Protein AF-A0A7J0F0E4-F1 (afdb_monomer_lite)

Sequence (204 aa):
MGDCGSVTECASGSGEPPAILAEFLLDFPIDFYNISLVGGFNIPVSIVHSGGARDCANGPFLRCKTDGGQAASGVKLNAPLTNLAKATVSRATEVVTRRNVPVPVVNSPVTPSRPVDCNSATCLSDLNHHCPHELQVRRNGHVVACKSACLAFNQPEYCCTGAYNNPKTFSPSNYSRMFKDSCPAAYSYAYEDSFKHFYLELIT

Radius of gyration: 16.79 Å; chains: 1; bounding box: 44×32×46 Å

Structure (mmCIF, N/CA/C/O backbone):
data_AF-A0A7J0F0E4-F1
#
_entry.id   AF-A0A7J0F0E4-F1
#
loop_
_atom_site.group_PDB
_atom_site.id
_atom_site.type_symbol
_atom_site.label_atom_id
_atom_site.label_alt_id
_atom_site.label_comp_id
_atom_site.label_asym_id
_atom_site.label_entity_id
_atom_site.label_seq_id
_atom_site.pdbx_PDB_ins_code
_atom_site.Cartn_x
_atom_site.Cartn_y
_atom_site.Cartn_z
_atom_site.occupancy
_atom_site.B_iso_or_equiv
_atom_site.auth_seq_id
_atom_site.auth_comp_id
_atom_site.auth_asym_id
_atom_site.auth_atom_id
_atom_site.pdbx_PDB_model_num
ATOM 1 N N . MET A 1 1 ? -11.965 5.326 1.273 1.00 73.88 1 MET A N 1
ATOM 2 C CA . MET A 1 1 ? -10.609 4.798 1.071 1.00 73.88 1 MET A CA 1
ATOM 3 C C . MET A 1 1 ? -10.046 5.418 -0.189 1.00 73.88 1 MET A C 1
ATOM 5 O O . MET A 1 1 ? -10.791 5.517 -1.158 1.00 73.88 1 MET A O 1
ATOM 9 N N . GLY A 1 2 ? -8.791 5.864 -0.146 1.00 72.00 2 GLY A N 1
ATOM 10 C CA . GLY A 1 2 ? -8.063 6.414 -1.290 1.00 72.00 2 GLY A CA 1
ATOM 11 C C . GLY A 1 2 ? -8.470 7.823 -1.735 1.00 72.00 2 GLY A C 1
ATOM 12 O O . GLY A 1 2 ? -7.987 8.275 -2.766 1.00 72.00 2 GLY A O 1
ATOM 13 N N . ASP A 1 3 ? -9.339 8.527 -0.997 1.00 75.38 3 ASP A N 1
ATOM 14 C CA . ASP A 1 3 ? -9.759 9.882 -1.381 1.00 75.38 3 ASP A CA 1
ATOM 15 C C . ASP A 1 3 ? -8.628 10.892 -1.166 1.00 75.38 3 ASP A C 1
ATOM 17 O O . ASP A 1 3 ? -7.937 10.826 -0.157 1.00 75.38 3 ASP A O 1
ATOM 21 N N . CYS A 1 4 ? -8.449 11.841 -2.083 1.00 72.19 4 CYS A N 1
ATOM 22 C CA . CYS A 1 4 ? -7.448 12.904 -1.943 1.00 72.19 4 CYS A CA 1
ATOM 23 C C . CYS A 1 4 ? -8.057 14.304 -2.108 1.00 72.19 4 CYS A C 1
ATOM 25 O O . CYS A 1 4 ? -7.445 15.189 -2.698 1.00 72.19 4 CYS A O 1
ATOM 27 N N . GLY A 1 5 ? -9.275 14.505 -1.585 1.00 73.00 5 GLY A N 1
ATOM 28 C CA . GLY A 1 5 ? -9.948 15.805 -1.588 1.00 73.00 5 GLY A CA 1
ATOM 29 C C . GLY A 1 5 ? -11.012 15.953 -2.673 1.00 73.00 5 GLY A C 1
ATOM 30 O O . GLY A 1 5 ? -11.219 17.053 -3.172 1.00 73.00 5 GLY A O 1
ATOM 31 N N . SER A 1 6 ? -11.687 14.859 -3.054 1.00 71.56 6 SER A N 1
ATOM 32 C CA . SER A 1 6 ? -12.739 14.850 -4.095 1.00 71.56 6 SER A CA 1
ATOM 33 C C . SER A 1 6 ? -12.314 15.410 -5.463 1.00 71.56 6 SER A C 1
ATOM 35 O O . SER A 1 6 ? -13.154 15.779 -6.284 1.00 71.56 6 SER A O 1
ATOM 37 N N . VAL A 1 7 ? -11.010 15.440 -5.720 1.00 64.12 7 VAL A N 1
ATOM 38 C CA . VAL A 1 7 ? -10.412 15.772 -7.011 1.00 64.12 7 VAL A CA 1
ATOM 39 C C . VAL A 1 7 ? -10.104 14.496 -7.785 1.00 64.12 7 VAL A C 1
ATOM 41 O O . VAL A 1 7 ? -9.819 13.447 -7.206 1.00 64.12 7 VAL A O 1
ATOM 44 N N . THR A 1 8 ? -10.156 14.582 -9.111 1.00 64.50 8 THR A N 1
ATOM 45 C CA . THR A 1 8 ? -9.736 13.486 -9.991 1.00 64.50 8 THR A CA 1
ATOM 46 C C . THR A 1 8 ? -8.215 13.387 -10.086 1.00 64.50 8 THR A C 1
ATOM 48 O O . THR A 1 8 ? -7.704 12.304 -10.338 1.00 64.50 8 THR A O 1
ATOM 51 N N . GLU A 1 9 ? -7.490 14.489 -9.875 1.00 64.25 9 GLU A N 1
ATOM 52 C CA . GLU A 1 9 ? -6.022 14.559 -9.856 1.00 64.25 9 GLU A CA 1
ATOM 53 C C . GLU A 1 9 ? -5.568 14.943 -8.456 1.00 64.25 9 GLU A C 1
ATOM 55 O O . GLU A 1 9 ? -5.827 16.058 -8.007 1.00 64.25 9 GLU A O 1
ATOM 60 N N . CYS A 1 10 ? -4.896 14.029 -7.753 1.00 61.22 10 CYS A N 1
ATOM 61 C CA . CYS A 1 10 ? -4.279 14.380 -6.480 1.00 61.22 10 CYS A CA 1
ATOM 62 C C . CYS A 1 10 ? -3.104 15.330 -6.749 1.00 61.22 10 CYS A C 1
ATOM 64 O O . CYS A 1 10 ? -2.142 14.942 -7.404 1.00 61.22 10 CYS A O 1
ATOM 66 N N . ALA A 1 11 ? -3.165 16.557 -6.228 1.00 60.00 11 ALA A N 1
ATOM 67 C CA . ALA A 1 11 ? -2.126 17.563 -6.464 1.00 60.00 11 ALA A CA 1
ATOM 68 C C . ALA A 1 11 ? -0.792 17.241 -5.756 1.00 60.00 11 ALA A C 1
ATOM 70 O O . ALA A 1 11 ? 0.272 17.537 -6.291 1.00 60.00 11 ALA A O 1
ATOM 71 N N . SER A 1 12 ? -0.840 16.648 -4.556 1.00 55.62 12 SER A N 1
ATOM 72 C CA . SER A 1 12 ? 0.357 16.267 -3.772 1.00 55.62 12 SER A CA 1
ATOM 73 C C . SER A 1 12 ? 0.058 15.408 -2.526 1.00 55.62 12 SER A C 1
ATOM 75 O O . SER A 1 12 ? 0.909 15.265 -1.650 1.00 55.62 12 SER A O 1
ATOM 77 N N . GLY A 1 13 ? -1.142 14.829 -2.415 1.00 51.31 13 GLY A N 1
ATOM 78 C CA . GLY A 1 13 ? -1.583 14.091 -1.224 1.00 51.31 13 GLY A CA 1
ATOM 79 C C . GLY A 1 13 ? -1.521 12.572 -1.384 1.00 51.31 13 GLY A C 1
ATOM 80 O O . GLY A 1 13 ? -1.802 12.047 -2.462 1.00 51.31 13 GLY A O 1
ATOM 81 N N . SER A 1 14 ? -1.216 11.861 -0.295 1.00 59.28 14 SER A N 1
ATOM 82 C CA . SER A 1 14 ? -1.521 10.433 -0.192 1.00 59.28 14 SER A CA 1
ATOM 83 C C . SER A 1 14 ? -3.036 10.243 -0.089 1.00 59.28 14 SER A C 1
ATOM 85 O O . SER A 1 14 ? -3.733 11.029 0.555 1.00 59.28 14 SER A O 1
ATOM 87 N N . GLY A 1 15 ? -3.564 9.209 -0.748 1.00 66.94 15 GLY A N 1
ATOM 88 C CA . GLY A 1 15 ? -4.975 8.857 -0.611 1.00 66.94 15 GLY A CA 1
ATOM 89 C C . GLY A 1 15 ? -5.322 8.519 0.843 1.00 66.94 15 GLY A C 1
ATOM 90 O O . GLY A 1 15 ? -4.518 7.917 1.556 1.00 66.94 15 GLY A O 1
ATOM 91 N N . GLU A 1 16 ? -6.525 8.891 1.277 1.00 78.06 16 GLU A N 1
ATOM 92 C CA . GLU A 1 16 ? -6.990 8.692 2.649 1.00 78.06 16 GLU A CA 1
ATOM 93 C C . GLU A 1 16 ? -6.967 7.195 3.023 1.00 78.06 16 GLU A C 1
ATOM 95 O O . GLU A 1 16 ? -7.597 6.376 2.330 1.00 78.06 16 GLU A O 1
ATOM 100 N N . PRO A 1 17 ? -6.278 6.808 4.113 1.00 78.44 17 PRO A N 1
ATOM 101 C CA . PRO A 1 17 ? -6.218 5.419 4.537 1.00 78.44 17 PRO A CA 1
ATOM 102 C C . PRO A 1 17 ? -7.600 4.875 4.964 1.00 78.44 17 PRO A C 1
ATOM 104 O O . PRO A 1 17 ? -8.486 5.633 5.359 1.00 78.44 17 PRO A O 1
ATOM 107 N N . PRO A 1 18 ? -7.808 3.547 4.946 1.00 87.12 18 PRO A N 1
ATOM 108 C CA . PRO A 1 18 ? -6.848 2.536 4.520 1.00 87.12 18 PRO A CA 1
ATOM 109 C C . PRO A 1 18 ? -6.693 2.444 2.999 1.00 87.12 18 PRO A C 1
ATOM 111 O O . PRO A 1 18 ? -7.687 2.428 2.269 1.00 87.12 18 PRO A O 1
ATOM 114 N N . ALA A 1 19 ? -5.449 2.356 2.534 1.00 82.25 19 ALA A N 1
ATOM 115 C CA . ALA A 1 19 ? -5.107 2.204 1.128 1.00 82.25 19 ALA A CA 1
ATOM 116 C C . ALA A 1 19 ? -3.775 1.462 0.970 1.00 82.25 19 ALA A C 1
ATOM 118 O O . ALA A 1 19 ? -2.802 1.776 1.658 1.00 82.25 19 ALA A O 1
ATOM 119 N N . ILE A 1 20 ? -3.746 0.511 0.033 1.00 80.88 20 ILE A N 1
ATOM 120 C CA . ILE A 1 20 ? -2.493 -0.089 -0.427 1.00 80.88 20 ILE A CA 1
ATOM 121 C C . ILE A 1 20 ? -1.680 0.966 -1.181 1.00 80.88 20 ILE A C 1
ATOM 123 O O . ILE A 1 20 ? -2.246 1.766 -1.930 1.00 80.88 20 ILE A O 1
ATOM 127 N N . LEU A 1 21 ? -0.359 0.965 -1.009 1.00 77.62 21 LEU A N 1
ATOM 128 C CA . LEU A 1 21 ? 0.535 1.888 -1.706 1.00 77.62 21 LEU A CA 1
ATOM 129 C C . LEU A 1 21 ? 1.451 1.119 -2.655 1.00 77.62 21 LEU A C 1
ATOM 131 O O . LEU A 1 21 ? 2.064 0.130 -2.264 1.00 77.62 21 LEU A O 1
ATOM 135 N N . ALA A 1 22 ? 1.548 1.591 -3.896 1.00 78.00 22 ALA A N 1
ATOM 136 C CA . ALA A 1 22 ? 2.627 1.234 -4.808 1.00 78.00 22 ALA A CA 1
ATOM 137 C C . ALA A 1 22 ? 3.656 2.366 -4.757 1.00 78.00 22 ALA A C 1
ATOM 139 O O . ALA A 1 22 ? 3.341 3.511 -5.086 1.00 78.00 22 ALA A O 1
ATOM 140 N N . GLU A 1 23 ? 4.861 2.061 -4.295 1.00 73.31 23 GLU A N 1
ATOM 141 C CA . GLU A 1 23 ? 5.910 3.045 -4.053 1.00 73.31 23 GLU A CA 1
ATOM 142 C C . GLU A 1 23 ? 7.020 2.889 -5.090 1.00 73.31 23 GLU A C 1
ATOM 144 O O . GLU A 1 23 ? 7.450 1.774 -5.390 1.00 73.31 23 GLU A O 1
ATOM 149 N N . PHE A 1 24 ? 7.494 4.020 -5.614 1.00 72.94 24 PHE A N 1
ATOM 150 C CA . PHE A 1 24 ? 8.529 4.087 -6.640 1.00 72.94 24 PHE A CA 1
ATOM 151 C C . PHE A 1 24 ? 9.590 5.107 -6.237 1.00 72.94 24 PHE A C 1
ATOM 153 O O . PHE A 1 24 ? 9.282 6.275 -5.992 1.00 72.94 24 PHE A O 1
ATOM 160 N N . LEU A 1 25 ? 10.846 4.677 -6.233 1.00 70.56 25 LEU A N 1
ATOM 161 C CA . LEU A 1 25 ? 12.014 5.543 -6.208 1.00 70.56 25 LEU A CA 1
ATOM 162 C C . LEU A 1 25 ? 12.746 5.353 -7.535 1.00 70.56 25 LEU A C 1
ATOM 164 O O . LEU A 1 25 ? 13.495 4.400 -7.718 1.00 70.56 25 LEU A O 1
ATOM 168 N N . LEU A 1 26 ? 12.483 6.254 -8.474 1.00 71.19 26 LEU A N 1
ATOM 169 C CA . LEU A 1 26 ? 13.050 6.195 -9.818 1.00 71.19 26 LEU A CA 1
ATOM 170 C C . LEU A 1 26 ? 14.383 6.939 -9.822 1.00 71.19 26 LEU A C 1
ATOM 172 O O . LEU A 1 26 ? 14.375 8.163 -9.948 1.00 71.19 26 LEU A O 1
ATOM 176 N N . ASP A 1 27 ? 15.498 6.246 -9.583 1.00 63.94 27 ASP A N 1
ATOM 177 C CA . ASP A 1 27 ? 16.815 6.860 -9.399 1.00 63.94 27 ASP A CA 1
ATOM 178 C C . ASP A 1 27 ? 17.820 6.396 -10.448 1.00 63.94 27 ASP A C 1
ATOM 180 O O . ASP A 1 27 ? 18.509 5.399 -10.280 1.00 63.94 27 ASP A O 1
ATOM 184 N N . PHE A 1 28 ? 17.902 7.114 -11.570 1.00 59.16 28 PHE A N 1
ATOM 185 C CA . PHE A 1 28 ? 18.756 6.713 -12.686 1.00 59.16 28 PHE A CA 1
ATOM 186 C C . PHE A 1 28 ? 20.205 6.426 -12.230 1.00 59.16 28 PHE A C 1
ATOM 188 O O . PHE A 1 28 ? 20.833 7.300 -11.631 1.00 59.16 28 PHE A O 1
ATOM 195 N N . PRO A 1 29 ? 20.774 5.244 -12.545 1.00 65.69 29 PRO A N 1
ATOM 196 C CA . PRO A 1 29 ? 20.282 4.250 -13.505 1.00 65.69 29 PRO A CA 1
ATOM 197 C C . PRO A 1 29 ? 19.438 3.097 -12.918 1.00 65.69 29 PRO A C 1
ATOM 199 O O . PRO A 1 29 ? 19.151 2.161 -13.661 1.00 65.69 29 PRO A O 1
ATOM 202 N N . ILE A 1 30 ? 19.078 3.107 -11.629 1.00 70.81 30 ILE A N 1
ATOM 203 C CA . ILE A 1 30 ? 18.376 2.023 -10.917 1.00 70.81 30 ILE A CA 1
ATOM 204 C C . ILE A 1 30 ? 17.053 2.513 -10.306 1.00 70.81 30 ILE A C 1
ATOM 206 O O . ILE A 1 30 ? 17.025 3.274 -9.343 1.00 70.81 30 ILE A O 1
ATOM 210 N N . ASP A 1 31 ? 15.943 1.971 -10.790 1.00 72.88 31 ASP A N 1
ATOM 211 C CA . ASP A 1 31 ? 14.634 2.166 -10.177 1.00 72.88 31 ASP A CA 1
ATOM 212 C C . ASP A 1 31 ? 14.420 1.158 -9.046 1.00 72.88 31 ASP A C 1
ATOM 214 O O . ASP A 1 31 ? 14.725 -0.028 -9.197 1.00 72.88 31 ASP A O 1
ATOM 218 N N . PHE A 1 32 ? 13.834 1.613 -7.941 1.00 74.25 32 PHE A N 1
ATOM 219 C CA . PHE A 1 32 ? 13.336 0.773 -6.857 1.00 74.25 32 PHE A CA 1
ATOM 220 C C . PHE A 1 32 ? 11.822 0.874 -6.777 1.00 74.25 32 PHE A C 1
ATOM 222 O O . PHE A 1 32 ? 11.254 1.963 -6.869 1.00 74.25 32 PHE A O 1
ATOM 229 N N . TYR A 1 33 ? 11.165 -0.255 -6.556 1.00 75.12 33 TYR A N 1
ATOM 230 C CA . TYR A 1 33 ? 9.721 -0.292 -6.399 1.00 75.12 33 TYR A CA 1
ATOM 231 C C . TYR A 1 33 ? 9.298 -1.332 -5.368 1.00 75.12 33 TYR A C 1
ATOM 233 O O . TYR A 1 33 ? 9.951 -2.363 -5.178 1.00 75.12 33 TYR A O 1
ATOM 241 N N . ASN A 1 34 ? 8.202 -1.037 -4.673 1.00 76.19 34 ASN A N 1
ATOM 242 C CA . ASN A 1 34 ? 7.606 -1.938 -3.697 1.00 76.19 34 ASN A CA 1
ATOM 243 C C . ASN A 1 34 ? 6.089 -1.727 -3.573 1.00 76.19 34 ASN A C 1
ATOM 245 O O . ASN A 1 34 ? 5.541 -0.727 -4.036 1.00 76.19 34 ASN A O 1
ATOM 249 N N . ILE A 1 35 ? 5.420 -2.683 -2.930 1.00 82.44 35 ILE A N 1
ATOM 250 C CA . ILE A 1 35 ? 4.043 -2.530 -2.461 1.00 82.44 35 ILE A CA 1
ATOM 251 C C . ILE A 1 35 ? 4.051 -2.487 -0.939 1.00 82.44 35 ILE A C 1
ATOM 253 O O . ILE A 1 35 ? 4.676 -3.339 -0.309 1.00 82.44 35 ILE A O 1
ATOM 257 N N . SER A 1 36 ? 3.294 -1.562 -0.356 1.00 83.56 36 SER A N 1
ATOM 258 C CA . SER A 1 36 ? 3.194 -1.365 1.086 1.00 83.56 36 SER A CA 1
ATOM 259 C C . SER A 1 36 ? 1.749 -1.440 1.574 1.00 83.56 36 SER A C 1
ATOM 261 O O . SER A 1 36 ? 0.855 -0.759 1.071 1.00 83.56 36 SER A O 1
ATOM 263 N N . LEU A 1 37 ? 1.541 -2.269 2.599 1.00 87.31 37 LEU A N 1
ATOM 264 C CA . LEU A 1 37 ? 0.298 -2.441 3.354 1.00 87.31 37 LEU A CA 1
ATOM 265 C C . LEU A 1 37 ? 0.333 -1.703 4.702 1.00 87.31 37 LEU A C 1
ATOM 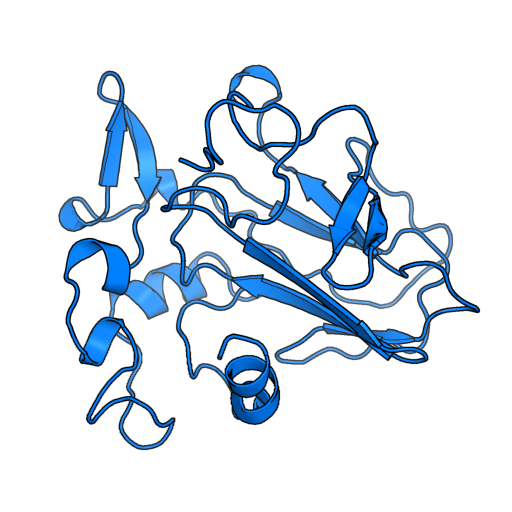267 O O . LEU A 1 37 ? -0.580 -1.847 5.517 1.00 87.31 37 LEU A O 1
ATOM 271 N N . VAL A 1 38 ? 1.368 -0.889 4.958 1.00 83.75 38 VAL A N 1
ATOM 272 C CA . VAL A 1 38 ? 1.482 -0.073 6.183 1.00 83.75 38 VAL A CA 1
ATOM 273 C C . VAL A 1 38 ? 0.281 0.869 6.321 1.00 83.75 38 VAL A C 1
ATOM 275 O O . VAL A 1 38 ? -0.245 1.059 7.419 1.00 83.75 38 VAL A O 1
ATOM 278 N N . GLY A 1 39 ? -0.196 1.403 5.193 1.00 79.38 39 GLY A N 1
ATOM 279 C CA . GLY A 1 39 ? -1.407 2.217 5.088 1.00 79.38 39 GLY A CA 1
ATOM 280 C C . GLY A 1 39 ? -2.714 1.418 5.045 1.00 79.38 39 GLY A C 1
ATOM 281 O O . GLY A 1 39 ? -3.767 2.017 4.859 1.00 79.38 39 GLY A O 1
ATOM 282 N N . GLY A 1 40 ? -2.689 0.096 5.225 1.00 86.19 40 GLY A N 1
ATOM 283 C CA . GLY A 1 40 ? -3.850 -0.781 5.071 1.00 86.19 40 GLY A CA 1
ATOM 284 C C . GLY A 1 40 ? -4.035 -1.301 3.642 1.00 86.19 40 GLY A C 1
ATOM 285 O O . GLY A 1 40 ? -3.159 -1.184 2.792 1.00 86.19 40 GLY A O 1
ATOM 286 N N . PHE A 1 41 ? -5.193 -1.904 3.388 1.00 90.81 41 PHE A N 1
ATOM 287 C CA . PHE A 1 41 ? -5.563 -2.515 2.116 1.00 90.81 41 PHE A CA 1
ATOM 288 C C . PH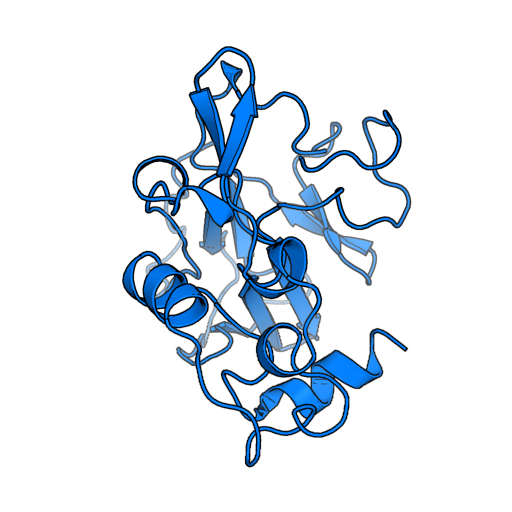E A 1 41 ? -6.955 -2.065 1.688 1.00 90.81 41 PHE A C 1
ATOM 290 O O . PHE A 1 41 ? -7.855 -1.941 2.513 1.00 90.81 41 PHE A O 1
ATOM 297 N N . ASN A 1 42 ? -7.151 -1.872 0.391 1.00 85.25 42 ASN A N 1
ATOM 298 C CA . ASN A 1 42 ? -8.456 -1.603 -0.211 1.00 85.25 42 ASN A CA 1
ATOM 299 C C . ASN A 1 42 ? -8.658 -2.379 -1.519 1.00 85.25 42 ASN A C 1
ATOM 301 O O . ASN A 1 42 ? -9.757 -2.877 -1.749 1.00 85.25 42 ASN A O 1
ATOM 305 N N . ILE A 1 43 ? -7.617 -2.502 -2.351 1.00 87.38 43 ILE A N 1
ATOM 306 C CA . ILE A 1 43 ? -7.655 -3.214 -3.636 1.00 87.38 43 ILE A CA 1
ATOM 307 C C . ILE A 1 43 ? -6.382 -4.049 -3.861 1.00 87.38 43 ILE A C 1
ATOM 309 O O . ILE A 1 43 ? -5.311 -3.630 -3.426 1.00 87.38 43 ILE A O 1
ATOM 313 N N . PRO A 1 44 ? -6.450 -5.189 -4.576 1.00 86.44 44 PRO A N 1
ATOM 314 C CA . PRO A 1 44 ? -5.253 -5.904 -5.009 1.00 86.44 44 PRO A CA 1
ATOM 315 C C . PRO A 1 44 ? -4.482 -5.120 -6.084 1.00 86.44 44 PRO A C 1
ATOM 317 O O . PRO A 1 44 ? -5.081 -4.568 -7.016 1.00 86.44 44 PRO A O 1
ATOM 320 N N . VAL A 1 45 ? -3.150 -5.108 -5.994 1.00 82.00 45 VAL A N 1
ATOM 321 C CA . VAL A 1 45 ? -2.274 -4.368 -6.919 1.00 82.00 45 VAL A CA 1
ATOM 322 C C . VAL A 1 45 ? -1.011 -5.156 -7.260 1.00 82.00 45 VAL A C 1
ATOM 324 O O . VAL A 1 45 ? -0.543 -5.997 -6.491 1.00 82.00 45 VAL A O 1
ATOM 327 N N . SER A 1 46 ? -0.454 -4.881 -8.434 1.00 81.69 46 SER A N 1
ATOM 328 C CA . SER A 1 46 ? 0.803 -5.445 -8.914 1.00 81.69 46 SER A CA 1
ATOM 329 C C . SER A 1 46 ? 1.619 -4.363 -9.606 1.00 81.69 46 SER A C 1
ATOM 331 O O . SER A 1 46 ? 1.082 -3.573 -10.374 1.00 81.69 46 SER A O 1
ATOM 333 N N . ILE A 1 47 ? 2.929 -4.368 -9.405 1.00 78.12 47 ILE A N 1
ATOM 334 C CA . ILE A 1 47 ? 3.882 -3.613 -10.217 1.00 78.12 47 ILE A CA 1
ATOM 335 C C . ILE A 1 47 ? 4.447 -4.584 -11.247 1.00 78.12 47 ILE A C 1
ATOM 337 O O . ILE A 1 47 ? 4.896 -5.676 -10.899 1.00 78.12 47 ILE A O 1
ATOM 341 N N . VAL A 1 48 ? 4.355 -4.222 -12.519 1.00 73.75 48 VAL A N 1
ATOM 342 C CA . VAL A 1 48 ? 4.718 -5.069 -13.657 1.00 73.75 48 VAL A CA 1
ATOM 343 C C . VAL A 1 48 ? 5.725 -4.342 -14.535 1.00 73.75 48 VAL A C 1
ATOM 345 O O . VAL A 1 48 ? 5.652 -3.132 -14.691 1.00 73.75 48 VAL A O 1
ATOM 348 N N . HIS A 1 49 ? 6.658 -5.068 -15.139 1.00 71.69 49 HIS A N 1
ATOM 349 C CA . HIS A 1 49 ? 7.666 -4.469 -16.013 1.00 71.69 49 HIS A CA 1
ATOM 350 C C . HIS A 1 49 ? 7.107 -4.220 -17.408 1.00 71.69 49 HIS A C 1
ATOM 352 O O . HIS A 1 49 ? 6.648 -5.156 -18.062 1.00 71.69 49 HIS A O 1
ATOM 358 N N . SER A 1 50 ? 7.169 -2.976 -17.882 1.00 61.84 50 SER A N 1
ATOM 359 C CA . SER A 1 50 ? 6.624 -2.553 -19.177 1.00 61.84 50 SER A CA 1
ATOM 360 C C . SER A 1 50 ? 7.740 -2.222 -20.173 1.00 61.84 50 SER A C 1
ATOM 362 O O . SER A 1 50 ? 7.823 -1.102 -20.656 1.00 61.84 50 SER A O 1
ATOM 364 N N . GLY A 1 51 ? 8.607 -3.192 -20.487 1.00 59.97 51 GLY A N 1
ATOM 365 C CA . GLY A 1 51 ? 9.742 -2.995 -21.406 1.00 59.97 51 GLY A CA 1
ATOM 366 C C . GLY A 1 51 ? 10.828 -2.044 -20.865 1.00 59.97 51 GLY A C 1
ATOM 367 O O . GLY A 1 51 ? 10.595 -1.261 -19.956 1.00 59.97 51 GLY A O 1
ATOM 368 N N . GLY A 1 52 ? 12.062 -2.150 -21.371 1.00 59.84 52 GLY A N 1
ATOM 369 C CA . GLY A 1 52 ? 13.190 -1.297 -20.942 1.00 59.84 52 GLY A CA 1
ATOM 370 C C . GLY A 1 52 ? 13.793 -1.611 -19.561 1.00 59.84 52 GLY A C 1
ATOM 371 O O . GLY A 1 52 ? 14.756 -0.959 -19.157 1.00 59.84 52 GLY A O 1
ATOM 372 N N . ALA A 1 53 ? 13.253 -2.605 -18.847 1.00 67.25 53 ALA A N 1
ATOM 373 C CA . ALA A 1 53 ? 13.824 -3.152 -17.620 1.00 67.25 53 ALA A CA 1
ATOM 374 C C . ALA A 1 53 ? 14.909 -4.192 -17.940 1.00 67.25 53 ALA A C 1
ATOM 376 O O . ALA A 1 53 ? 14.645 -5.167 -18.650 1.00 67.25 53 ALA A O 1
ATOM 377 N N . ARG A 1 54 ? 16.104 -4.031 -17.366 1.00 66.69 54 ARG A N 1
ATOM 378 C CA . ARG A 1 54 ? 17.181 -5.037 -17.402 1.00 66.69 54 ARG A CA 1
ATOM 379 C C . ARG A 1 54 ? 17.904 -5.122 -16.062 1.00 66.69 54 ARG A C 1
ATOM 381 O O . ARG A 1 54 ? 17.773 -4.231 -15.225 1.00 66.69 54 ARG A O 1
ATOM 388 N N . ASP A 1 55 ? 18.691 -6.180 -15.876 1.00 74.12 55 ASP A N 1
ATOM 389 C CA . ASP A 1 55 ? 19.523 -6.402 -14.685 1.00 74.12 55 ASP A CA 1
ATOM 390 C C . ASP A 1 55 ? 18.764 -6.220 -13.362 1.00 74.12 55 ASP A C 1
ATOM 392 O O . ASP A 1 55 ? 19.274 -5.603 -12.418 1.00 74.12 55 ASP A O 1
ATOM 396 N N . CYS A 1 56 ? 17.523 -6.705 -13.293 1.00 73.81 56 CYS A N 1
ATOM 397 C CA . CYS A 1 56 ? 16.771 -6.569 -12.062 1.00 73.81 56 CYS A CA 1
ATOM 398 C C . CYS A 1 56 ? 17.248 -7.572 -11.021 1.00 73.81 56 CYS A C 1
ATOM 400 O O . CYS A 1 56 ? 17.687 -8.676 -11.343 1.00 73.81 56 CYS A O 1
ATOM 402 N N . ALA A 1 57 ? 17.155 -7.187 -9.754 1.00 72.69 57 ALA A N 1
ATOM 403 C CA . ALA A 1 57 ? 17.406 -8.114 -8.668 1.00 72.69 57 ALA A CA 1
ATOM 404 C C . ALA A 1 57 ? 16.238 -8.156 -7.703 1.00 72.69 57 ALA A C 1
ATOM 406 O O . ALA A 1 57 ? 15.608 -7.143 -7.389 1.00 72.69 57 ALA A O 1
ATOM 407 N N . ASN A 1 58 ? 16.032 -9.364 -7.201 1.00 67.31 58 ASN A N 1
ATOM 408 C CA . ASN A 1 58 ? 15.073 -9.651 -6.162 1.00 67.31 58 ASN A CA 1
ATOM 409 C C . ASN A 1 58 ? 15.656 -9.242 -4.813 1.00 67.31 58 ASN A C 1
ATOM 411 O O . ASN A 1 58 ? 16.844 -9.423 -4.543 1.00 67.31 58 ASN A O 1
ATOM 415 N N . GLY A 1 59 ? 14.803 -8.685 -3.972 1.00 60.81 59 GLY A N 1
ATOM 416 C CA . GLY A 1 59 ? 15.162 -8.193 -2.660 1.00 60.81 59 GLY A CA 1
ATOM 417 C C . GLY A 1 59 ? 13.942 -7.578 -1.987 1.00 60.81 59 GLY A C 1
ATOM 418 O O . GLY A 1 59 ? 12.839 -7.673 -2.528 1.00 60.81 59 GLY A O 1
ATOM 419 N N . PRO A 1 60 ? 14.141 -6.933 -0.831 1.00 55.19 60 PRO A N 1
ATOM 420 C CA . PRO A 1 60 ? 13.085 -6.215 -0.118 1.00 55.19 60 PRO A CA 1
ATOM 421 C C . PRO A 1 60 ? 12.403 -5.180 -1.018 1.00 55.19 60 PRO A C 1
ATOM 423 O O . PRO A 1 60 ? 11.183 -5.085 -1.111 1.00 55.19 60 PRO A O 1
ATOM 426 N N . PHE A 1 61 ? 13.249 -4.465 -1.756 1.00 65.69 61 PHE A N 1
ATOM 427 C CA . PHE A 1 61 ? 12.879 -3.632 -2.877 1.00 65.69 61 PHE A CA 1
ATOM 428 C C . PHE A 1 61 ? 13.281 -4.375 -4.130 1.00 65.69 61 PHE A C 1
ATOM 430 O O . PHE A 1 61 ? 14.418 -4.847 -4.253 1.00 65.69 61 PHE A O 1
ATOM 437 N N . LEU A 1 62 ? 12.360 -4.443 -5.072 1.00 72.06 62 LEU A N 1
ATOM 438 C CA . LEU A 1 62 ? 12.728 -4.871 -6.395 1.00 72.06 62 LEU A CA 1
ATOM 439 C C . LEU A 1 62 ? 13.454 -3.713 -7.066 1.00 72.06 62 LEU A C 1
ATOM 441 O O . LEU A 1 62 ? 12.999 -2.568 -7.023 1.00 72.06 62 LEU A O 1
ATOM 445 N N . ARG A 1 63 ? 14.626 -4.019 -7.616 1.00 75.88 63 ARG A N 1
ATOM 446 C CA . ARG A 1 63 ? 15.493 -3.039 -8.268 1.00 75.88 63 ARG A CA 1
ATOM 447 C C . ARG A 1 63 ? 15.636 -3.391 -9.732 1.00 75.88 63 ARG A C 1
ATOM 449 O O . ARG A 1 63 ? 15.867 -4.560 -10.023 1.00 75.88 63 ARG A O 1
ATOM 456 N N . CYS A 1 64 ? 15.553 -2.412 -10.623 1.00 73.62 64 CYS A N 1
ATOM 457 C CA . CYS A 1 64 ? 15.720 -2.605 -12.062 1.00 73.62 64 CYS A CA 1
ATOM 458 C C . CYS A 1 64 ? 16.548 -1.491 -12.679 1.00 73.62 64 CYS A C 1
ATOM 460 O O . CYS A 1 64 ? 16.333 -0.324 -12.368 1.00 73.62 64 CYS A O 1
ATOM 462 N N . LYS A 1 65 ? 17.463 -1.833 -13.592 1.00 74.62 65 LYS A N 1
ATOM 463 C CA . LYS A 1 65 ? 18.126 -0.811 -14.402 1.00 74.62 65 LYS A CA 1
ATOM 464 C C . LYS A 1 65 ? 17.207 -0.346 -15.526 1.00 74.62 65 LYS A C 1
ATOM 466 O O . LYS A 1 65 ? 16.518 -1.170 -16.131 1.00 74.62 65 LYS A O 1
ATOM 471 N N . THR A 1 66 ? 17.253 0.950 -15.828 1.00 69.38 66 THR A N 1
ATOM 472 C CA . THR A 1 66 ? 16.516 1.555 -16.948 1.00 69.38 66 THR A CA 1
ATOM 473 C C . THR A 1 66 ? 17.386 1.670 -18.204 1.00 69.38 66 THR A C 1
ATOM 475 O O . THR A 1 66 ? 18.605 1.850 -18.130 1.00 69.38 66 THR A O 1
ATOM 478 N N . ASP A 1 67 ? 16.761 1.593 -19.380 1.00 63.81 67 ASP A N 1
ATOM 479 C CA . ASP A 1 67 ? 17.419 1.703 -20.694 1.00 63.81 67 ASP A CA 1
ATOM 480 C C . ASP A 1 67 ? 17.537 3.151 -21.230 1.00 63.81 67 ASP A C 1
ATOM 482 O O . ASP A 1 67 ? 17.686 3.357 -22.432 1.00 63.81 67 ASP A O 1
ATOM 486 N N . GLY A 1 68 ? 17.526 4.175 -20.364 1.00 56.91 68 GLY A N 1
ATOM 487 C CA . GLY A 1 68 ? 17.741 5.572 -20.786 1.00 56.91 68 GLY A CA 1
ATOM 488 C C . GLY A 1 68 ? 16.570 6.525 -20.539 1.00 56.91 68 GLY A C 1
ATOM 489 O O . GLY A 1 68 ? 16.203 7.289 -21.426 1.00 56.91 68 GLY A O 1
ATOM 490 N N . GLY A 1 69 ? 16.013 6.519 -19.322 1.00 54.28 69 GLY A N 1
ATOM 491 C CA . GLY A 1 69 ? 15.181 7.625 -18.819 1.00 54.28 69 GLY A CA 1
ATOM 492 C C . GLY A 1 69 ? 13.665 7.400 -18.784 1.00 54.28 69 GLY A C 1
ATOM 493 O O . GLY A 1 69 ? 12.948 8.302 -18.365 1.00 54.28 69 GLY A O 1
ATOM 494 N N . GLN A 1 70 ? 13.167 6.223 -19.174 1.00 56.47 70 GLN A N 1
ATOM 495 C CA . GLN A 1 70 ? 11.773 5.812 -18.944 1.00 56.47 70 GLN A CA 1
ATOM 496 C C . GLN A 1 70 ? 11.696 4.868 -17.738 1.00 56.47 70 GLN A C 1
ATOM 498 O O . GLN A 1 70 ? 12.618 4.078 -17.526 1.00 56.47 70 GLN A O 1
ATOM 503 N N . ALA A 1 71 ? 10.606 4.946 -16.965 1.00 56.84 71 ALA A N 1
ATOM 504 C CA . ALA A 1 71 ? 10.354 4.006 -15.876 1.00 56.84 71 ALA A CA 1
ATOM 505 C C . ALA A 1 71 ? 10.283 2.579 -16.442 1.00 56.84 71 ALA A C 1
ATOM 507 O O . ALA A 1 71 ? 9.499 2.299 -17.348 1.00 56.84 71 ALA A O 1
ATOM 508 N N . ALA A 1 72 ? 11.089 1.672 -15.891 1.00 59.25 72 ALA A N 1
ATOM 509 C CA . ALA A 1 72 ? 11.148 0.265 -16.305 1.00 59.25 72 ALA A CA 1
ATOM 510 C C . ALA A 1 72 ? 9.864 -0.534 -15.961 1.00 59.25 72 ALA A C 1
ATOM 512 O O . ALA A 1 72 ? 9.703 -1.694 -16.362 1.00 59.25 72 ALA A O 1
ATOM 513 N N . SER A 1 73 ? 8.949 0.084 -15.209 1.00 65.31 73 SER A N 1
ATOM 514 C CA . SER A 1 73 ? 7.810 -0.560 -14.561 1.00 65.31 73 SER A CA 1
ATOM 515 C C . SER A 1 73 ? 6.538 0.279 -14.685 1.00 65.31 73 SER A C 1
ATOM 517 O O . SER A 1 73 ? 6.586 1.502 -14.613 1.00 65.31 73 SER A O 1
ATOM 519 N N . GLY A 1 74 ? 5.398 -0.397 -14.811 1.00 66.06 74 GLY A N 1
ATOM 520 C CA . GLY A 1 74 ? 4.044 0.140 -14.711 1.00 66.06 74 GLY A CA 1
ATOM 521 C C . GLY A 1 74 ? 3.254 -0.490 -13.556 1.00 66.06 74 GLY A C 1
ATOM 522 O O . GLY A 1 74 ? 3.650 -1.505 -12.979 1.00 66.06 74 GLY A O 1
ATOM 523 N N . VAL A 1 75 ? 2.109 0.099 -13.214 1.00 68.62 75 VAL A N 1
ATOM 524 C CA . VAL A 1 75 ? 1.192 -0.390 -12.170 1.00 68.62 75 VAL A CA 1
ATOM 525 C C . VAL A 1 75 ? -0.002 -1.085 -12.813 1.00 68.62 75 VAL A C 1
ATOM 527 O O . VAL A 1 75 ? -0.733 -0.483 -13.593 1.00 68.62 75 VAL A O 1
ATOM 530 N N . LYS A 1 76 ? -0.250 -2.340 -12.446 1.00 71.62 76 LYS A N 1
ATOM 531 C CA . LYS A 1 76 ? -1.465 -3.077 -12.791 1.00 71.62 76 LYS A CA 1
ATOM 532 C C . LYS A 1 76 ? -2.414 -3.115 -11.593 1.00 71.62 76 LYS A C 1
ATOM 534 O O . LYS A 1 76 ? -2.066 -3.621 -10.524 1.00 71.62 76 LYS A O 1
ATOM 539 N N . LEU A 1 77 ? -3.628 -2.608 -11.790 1.00 68.81 77 LEU A N 1
ATOM 540 C CA . LEU A 1 77 ? -4.715 -2.706 -10.816 1.00 68.81 77 LEU A CA 1
ATOM 541 C C . LEU A 1 77 ? -5.528 -3.976 -11.099 1.00 68.81 77 LEU A C 1
ATOM 543 O O . LEU A 1 77 ? -5.983 -4.181 -12.223 1.00 68.81 77 LEU A O 1
ATOM 547 N N . ASN A 1 78 ? -5.732 -4.821 -10.086 1.00 63.50 78 ASN A N 1
ATOM 548 C CA . ASN A 1 78 ? -6.400 -6.121 -10.246 1.00 63.50 78 ASN A CA 1
ATOM 549 C C . ASN A 1 78 ? -7.855 -6.122 -9.725 1.00 63.50 78 ASN A C 1
ATOM 551 O O . ASN A 1 78 ? -8.429 -7.183 -9.488 1.00 63.50 78 ASN A O 1
ATOM 555 N N . ALA A 1 79 ? -8.466 -4.945 -9.552 1.00 58.06 79 ALA A N 1
ATOM 556 C CA . ALA A 1 79 ? -9.846 -4.795 -9.084 1.00 58.06 79 ALA A CA 1
ATOM 557 C C . ALA A 1 79 ? -10.865 -4.727 -10.247 1.00 58.06 79 ALA A C 1
ATOM 559 O O . ALA A 1 79 ? -10.538 -4.203 -11.315 1.00 58.06 79 ALA A O 1
ATOM 560 N N . PRO A 1 80 ? -12.123 -5.182 -10.056 1.00 45.28 80 PRO A N 1
ATOM 561 C CA . PRO A 1 80 ? -13.195 -4.966 -11.027 1.00 45.28 80 PRO A CA 1
ATOM 562 C C . PRO A 1 80 ? -13.423 -3.463 -11.252 1.00 45.28 80 PRO A C 1
ATOM 564 O O . PRO A 1 80 ? -13.609 -2.715 -10.290 1.00 45.28 80 PRO A O 1
ATOM 567 N N . LEU A 1 81 ? -13.462 -3.030 -12.519 1.00 42.44 81 LEU A N 1
ATOM 568 C CA . LEU A 1 81 ? -13.623 -1.627 -12.951 1.00 42.44 81 LEU A CA 1
ATOM 569 C C . LEU A 1 81 ? -14.844 -0.906 -12.343 1.00 42.44 81 LEU A C 1
ATOM 571 O O . LEU A 1 81 ? -14.873 0.318 -12.284 1.00 42.44 81 LEU A O 1
ATOM 575 N N . THR A 1 82 ? -15.836 -1.643 -11.846 1.00 38.53 82 THR A N 1
ATOM 576 C CA . THR A 1 82 ? -17.054 -1.105 -11.222 1.00 38.53 82 THR A CA 1
ATOM 577 C C . THR A 1 82 ? -16.885 -0.707 -9.751 1.00 38.53 82 THR A C 1
ATOM 579 O O . THR A 1 82 ? -17.686 0.071 -9.244 1.00 38.53 82 THR A O 1
ATOM 582 N N . ASN A 1 83 ? -15.842 -1.197 -9.070 1.00 34.91 83 ASN A N 1
ATOM 583 C CA . ASN A 1 83 ? -15.512 -0.853 -7.677 1.00 34.91 83 ASN A CA 1
ATOM 584 C C . ASN A 1 83 ? -14.428 0.235 -7.573 1.00 34.91 83 ASN A C 1
ATOM 586 O O . ASN A 1 83 ? -14.062 0.650 -6.476 1.00 34.91 83 ASN A O 1
ATOM 590 N N . LEU A 1 84 ? -13.942 0.729 -8.715 1.00 40.47 84 LEU A N 1
ATOM 591 C CA . LEU A 1 84 ? -12.922 1.773 -8.861 1.00 40.47 84 LEU A CA 1
ATOM 592 C C . LEU A 1 84 ? -13.456 3.194 -8.599 1.00 40.47 84 LEU A C 1
ATOM 594 O O . LEU A 1 84 ? -12.942 4.182 -9.120 1.00 40.47 84 LEU A O 1
ATOM 598 N N . ALA A 1 85 ? -14.467 3.327 -7.742 1.00 29.98 85 ALA A N 1
ATOM 599 C CA . ALA A 1 85 ? -14.797 4.617 -7.165 1.00 29.98 85 ALA A CA 1
ATOM 600 C C . ALA A 1 85 ? -13.666 5.005 -6.190 1.00 29.98 85 ALA A C 1
ATOM 602 O O . ALA A 1 85 ? -13.652 4.542 -5.051 1.00 29.98 85 ALA A O 1
ATOM 603 N N . LYS A 1 86 ? -12.748 5.875 -6.640 1.00 34.34 86 LYS A N 1
ATOM 604 C CA . LYS A 1 86 ? -11.667 6.519 -5.856 1.00 34.34 86 LYS A CA 1
ATOM 605 C C . LYS A 1 86 ? -10.348 5.747 -5.668 1.00 34.34 86 LYS A C 1
ATOM 607 O O . LYS A 1 86 ? -9.715 5.869 -4.624 1.00 34.34 86 LYS A O 1
ATOM 612 N N . ALA A 1 87 ? -9.866 5.019 -6.674 1.00 33.12 87 ALA A N 1
ATOM 613 C CA . ALA A 1 87 ? -8.422 5.098 -6.916 1.00 33.12 87 ALA A CA 1
ATOM 614 C C . ALA A 1 87 ? -8.246 6.307 -7.829 1.00 33.12 87 ALA A C 1
ATOM 616 O O . ALA A 1 87 ? -8.746 6.301 -8.953 1.00 33.12 87 ALA A O 1
ATOM 617 N N . THR A 1 88 ? -7.664 7.382 -7.315 1.00 35.03 88 THR A N 1
ATOM 618 C CA . THR A 1 88 ? -7.460 8.609 -8.075 1.00 35.03 88 THR A CA 1
ATOM 619 C C . THR A 1 88 ? -6.478 8.344 -9.216 1.00 35.03 88 THR A C 1
ATOM 621 O O . THR A 1 88 ? -5.269 8.424 -9.048 1.00 35.03 88 THR A O 1
ATOM 624 N N . VAL A 1 89 ? -7.016 7.961 -10.371 1.00 36.56 89 VAL A N 1
ATOM 625 C CA . VAL A 1 89 ? -6.315 7.831 -11.648 1.00 36.56 89 VAL A CA 1
ATOM 626 C C . VAL A 1 89 ? -7.066 8.744 -12.615 1.00 36.56 89 VAL A C 1
ATOM 628 O O . VAL A 1 89 ? -7.970 8.312 -13.330 1.00 36.56 89 VAL A O 1
ATOM 631 N N . SER A 1 90 ? -6.794 10.049 -12.569 1.00 29.72 90 SER A N 1
ATOM 632 C CA . SER A 1 90 ? -7.296 10.957 -13.605 1.00 29.72 90 SER A CA 1
ATOM 633 C C . SER A 1 90 ? -6.488 10.785 -14.869 1.00 29.72 90 SER A C 1
ATOM 635 O O . SER A 1 90 ? -5.273 10.908 -14.817 1.00 29.72 90 SER A O 1
ATOM 637 N N . ARG A 1 91 ? -7.221 10.553 -15.965 1.00 28.64 91 ARG A N 1
ATOM 638 C CA . ARG A 1 91 ? -7.016 10.900 -17.389 1.00 28.64 91 ARG A CA 1
ATOM 639 C C . ARG A 1 91 ? -5.640 10.797 -18.064 1.00 28.64 91 ARG A C 1
ATOM 641 O O . ARG A 1 91 ? -5.635 10.732 -19.289 1.00 28.64 91 ARG A O 1
ATOM 648 N N . ALA A 1 92 ? -4.526 10.691 -17.365 1.00 30.44 92 ALA A N 1
ATOM 649 C CA . ALA A 1 92 ? -3.285 10.153 -17.880 1.00 30.44 92 ALA A CA 1
ATOM 650 C C . ALA A 1 92 ? -3.188 8.708 -17.392 1.00 30.44 92 ALA A C 1
ATOM 652 O O . ALA A 1 92 ? -3.432 8.402 -16.229 1.00 30.44 92 ALA A O 1
ATOM 653 N N . THR A 1 93 ? -2.861 7.796 -18.288 1.00 40.94 93 THR A N 1
ATOM 654 C CA . THR A 1 93 ? -2.542 6.390 -18.034 1.00 40.94 93 THR A CA 1
ATOM 655 C C . THR A 1 93 ? -1.307 6.223 -17.138 1.00 40.94 93 THR A C 1
ATOM 657 O O . THR A 1 93 ? -0.524 5.331 -17.412 1.00 40.94 93 THR A O 1
ATOM 660 N N . GLU A 1 94 ? -1.051 7.077 -16.138 1.00 44.22 94 GLU A N 1
ATOM 661 C CA . GLU A 1 94 ? 0.240 7.212 -15.455 1.00 44.22 94 GLU A CA 1
ATOM 662 C C . GLU A 1 94 ? 0.100 7.672 -13.978 1.00 44.22 94 GLU A C 1
ATOM 664 O O . GLU A 1 94 ? -0.675 8.572 -13.664 1.00 44.22 94 GLU A O 1
ATOM 669 N N . VAL A 1 95 ? 0.862 7.069 -13.056 1.00 53.03 95 VAL A N 1
ATOM 670 C CA . VAL A 1 95 ? 1.066 7.509 -11.665 1.00 53.03 95 VAL A CA 1
ATOM 671 C C . VAL A 1 95 ? 2.204 8.526 -11.652 1.00 53.03 95 VAL A C 1
ATOM 673 O O . VAL A 1 95 ? 3.326 8.214 -12.053 1.00 53.03 95 VAL A O 1
ATOM 676 N N . VAL A 1 96 ? 1.929 9.744 -11.189 1.00 40.19 96 VAL A N 1
ATOM 677 C CA . VAL A 1 96 ? 2.939 10.803 -11.084 1.00 40.19 96 VAL A CA 1
ATOM 678 C C . VAL A 1 96 ? 3.760 10.586 -9.813 1.00 40.19 96 VAL A C 1
ATOM 680 O O . VAL A 1 96 ? 3.247 10.661 -8.697 1.00 40.19 96 VAL A O 1
ATOM 683 N N . THR A 1 97 ? 5.045 10.279 -9.978 1.00 46.81 97 THR A N 1
ATOM 684 C CA . THR A 1 97 ? 5.983 10.086 -8.859 1.00 46.81 97 THR A CA 1
ATOM 685 C C . THR A 1 97 ? 6.502 11.424 -8.318 1.00 46.81 97 THR A C 1
ATOM 687 O O . THR A 1 97 ? 6.341 12.463 -8.954 1.00 46.81 97 THR A O 1
ATOM 690 N N . ARG A 1 98 ? 7.204 11.427 -7.170 1.00 37.94 98 ARG A N 1
ATOM 691 C CA . ARG A 1 98 ? 7.809 12.651 -6.590 1.00 37.94 98 ARG A CA 1
ATOM 692 C C . ARG A 1 98 ? 8.738 13.423 -7.542 1.00 37.94 98 ARG A C 1
ATOM 694 O O . ARG A 1 98 ? 8.948 14.610 -7.327 1.00 37.94 98 ARG A O 1
ATOM 701 N N . ARG A 1 99 ? 9.292 12.780 -8.578 1.00 44.94 99 ARG A N 1
ATOM 702 C CA . ARG A 1 99 ? 10.111 13.432 -9.620 1.00 44.94 99 ARG A CA 1
ATOM 703 C C . ARG A 1 99 ? 9.316 13.868 -10.854 1.00 44.94 99 ARG A C 1
ATOM 705 O O . ARG A 1 99 ? 9.916 14.227 -11.860 1.00 44.94 99 ARG A O 1
ATOM 712 N N . ASN A 1 100 ? 7.987 13.825 -10.795 1.00 47.34 100 ASN A N 1
ATOM 713 C CA . ASN A 1 100 ? 7.108 14.086 -11.932 1.00 47.34 100 ASN A CA 1
ATOM 714 C C . ASN A 1 100 ? 7.379 13.149 -13.129 1.00 47.34 100 ASN A C 1
ATOM 716 O O . ASN A 1 100 ? 7.095 13.494 -14.273 1.00 47.34 100 ASN A O 1
ATOM 720 N N . VAL A 1 101 ? 7.961 11.969 -12.867 1.00 51.78 101 VAL A N 1
ATOM 721 C CA . VAL A 1 101 ? 8.150 10.923 -13.876 1.00 51.78 101 VAL A CA 1
ATOM 722 C C . VAL A 1 101 ? 6.866 10.099 -13.922 1.00 51.78 101 VAL A C 1
ATOM 724 O O . VAL A 1 101 ? 6.465 9.586 -12.866 1.00 51.78 101 VAL A O 1
ATOM 727 N N . PRO A 1 102 ? 6.224 9.971 -15.092 1.00 56.53 102 PRO A N 1
ATOM 728 C CA . PRO A 1 102 ? 5.003 9.196 -15.215 1.00 56.53 102 PRO A CA 1
ATOM 729 C C . PRO A 1 102 ? 5.272 7.684 -15.201 1.00 56.53 102 PRO A C 1
ATOM 731 O O . PRO A 1 102 ? 6.154 7.193 -15.905 1.00 56.53 102 PRO A O 1
ATOM 734 N N . VAL A 1 103 ? 4.507 6.938 -14.401 1.00 58.84 103 VAL A N 1
ATOM 735 C CA . VAL A 1 103 ? 4.562 5.466 -14.318 1.00 58.84 103 VAL A CA 1
ATOM 736 C C . VAL A 1 103 ? 3.275 4.877 -14.889 1.00 58.84 103 VAL A C 1
ATOM 738 O O . VAL A 1 103 ? 2.229 5.069 -14.276 1.00 58.84 103 VAL A O 1
ATOM 741 N N . PRO A 1 104 ? 3.288 4.136 -16.007 1.00 61.03 104 PRO A N 1
ATOM 742 C CA . PRO A 1 104 ? 2.055 3.781 -16.690 1.00 61.03 104 PRO A CA 1
ATOM 743 C C . PRO A 1 104 ? 1.140 2.869 -15.856 1.00 61.03 104 PRO A C 1
ATOM 745 O O . PRO A 1 104 ? 1.574 1.837 -15.347 1.00 61.03 104 PRO A O 1
ATOM 748 N N . VAL A 1 105 ? -0.145 3.209 -15.747 1.00 63.66 105 VAL A N 1
ATOM 749 C CA . VAL A 1 105 ? -1.199 2.317 -15.253 1.00 63.66 105 VAL A CA 1
ATOM 750 C C . VAL A 1 105 ? -1.646 1.427 -16.407 1.00 63.66 105 VAL A C 1
ATOM 752 O O . VAL A 1 105 ? -2.210 1.892 -17.398 1.00 63.66 105 VAL A O 1
ATOM 755 N N . VAL A 1 106 ? -1.392 0.129 -16.286 1.00 62.66 106 VAL A N 1
ATOM 756 C CA . VAL A 1 106 ? -1.670 -0.859 -17.328 1.00 62.66 106 VAL A CA 1
ATOM 757 C C . VAL A 1 106 ? -2.906 -1.679 -16.969 1.00 62.66 106 VAL A C 1
ATOM 759 O O . VAL A 1 106 ? -2.930 -2.424 -15.993 1.00 62.66 106 VAL A O 1
ATOM 762 N N . ASN A 1 107 ? -3.945 -1.566 -17.798 1.00 53.31 107 ASN A N 1
ATOM 763 C CA . ASN A 1 107 ? -5.204 -2.307 -17.631 1.00 53.31 107 ASN A CA 1
ATOM 764 C C . ASN A 1 107 ? -5.235 -3.628 -18.426 1.00 53.31 107 ASN A C 1
ATOM 766 O O . ASN A 1 107 ? -6.193 -4.389 -18.328 1.00 53.31 107 ASN A O 1
ATOM 770 N N . SER A 1 108 ? -4.199 -3.901 -19.226 1.00 50.41 108 SER A N 1
ATOM 771 C CA . SER A 1 108 ? -4.085 -5.089 -20.085 1.00 50.41 108 SER A CA 1
ATOM 772 C C . SER A 1 108 ? -3.051 -6.086 -19.541 1.00 50.41 108 SER A C 1
ATOM 774 O O . SER A 1 108 ? -2.205 -5.706 -18.725 1.00 50.41 108 SER A O 1
ATOM 776 N N . PRO A 1 109 ? -3.074 -7.366 -19.967 1.00 50.47 109 PRO A N 1
ATOM 777 C CA . PRO A 1 109 ? -1.941 -8.260 -19.766 1.00 50.47 109 PRO A CA 1
ATOM 778 C C . PRO A 1 109 ? -0.711 -7.604 -20.392 1.00 50.47 109 PRO A C 1
ATOM 780 O O . PRO A 1 109 ? -0.680 -7.379 -21.600 1.00 50.47 109 PRO A O 1
ATOM 783 N N . VAL A 1 110 ? 0.284 -7.255 -19.579 1.00 46.41 110 VAL A N 1
ATOM 784 C CA . VAL A 1 110 ? 1.571 -6.835 -20.123 1.00 46.41 110 VAL A CA 1
ATOM 785 C C . VAL A 1 110 ? 2.200 -8.087 -20.709 1.00 46.41 110 VAL A C 1
ATOM 787 O O . VAL A 1 110 ? 2.643 -8.961 -19.970 1.00 46.41 110 VAL A O 1
ATOM 790 N N . THR A 1 111 ? 2.178 -8.222 -22.032 1.00 47.41 111 THR A N 1
ATOM 791 C CA . THR A 1 111 ? 3.063 -9.160 -22.719 1.00 47.41 111 THR A CA 1
ATOM 792 C C . THR A 1 111 ? 4.484 -8.659 -22.496 1.00 47.41 111 THR A C 1
ATOM 794 O O . THR A 1 111 ? 4.781 -7.545 -22.941 1.00 47.41 111 THR A O 1
ATOM 797 N N . PRO A 1 112 ? 5.356 -9.417 -21.807 1.00 49.81 112 PRO A N 1
ATOM 798 C CA . PRO A 1 112 ? 6.750 -9.033 -21.669 1.00 49.81 112 PRO A CA 1
ATOM 799 C C . PRO A 1 112 ? 7.319 -8.881 -23.079 1.00 49.81 112 PRO A C 1
ATOM 801 O O . PRO A 1 112 ? 7.366 -9.846 -23.840 1.00 49.81 112 PRO A O 1
ATOM 804 N N . SER A 1 113 ? 7.705 -7.667 -23.470 1.00 46.44 113 SER A N 1
ATOM 805 C CA . SER A 1 113 ? 8.298 -7.417 -24.791 1.00 46.44 113 SER A CA 1
ATOM 806 C C . SER A 1 113 ? 9.659 -8.112 -24.950 1.00 46.44 113 SER A C 1
ATOM 808 O O . SER A 1 113 ? 10.159 -8.245 -26.066 1.00 46.44 113 SER A O 1
ATOM 810 N N . ARG A 1 114 ? 10.221 -8.619 -23.842 1.00 50.41 114 ARG A N 1
ATOM 811 C CA . ARG A 1 114 ? 11.336 -9.567 -23.742 1.00 50.41 114 ARG A CA 1
ATOM 812 C C . ARG A 1 114 ? 11.123 -10.487 -22.526 1.00 50.41 114 ARG A C 1
ATOM 814 O O . ARG A 1 114 ? 10.436 -10.063 -21.597 1.00 50.41 114 ARG A O 1
ATOM 821 N N . PRO A 1 115 ? 11.698 -11.704 -22.487 1.00 48.34 115 PRO A N 1
ATOM 822 C CA . PRO A 1 115 ? 11.794 -12.467 -21.247 1.00 48.34 115 PRO A CA 1
ATOM 823 C C . PRO A 1 115 ? 12.659 -11.661 -20.277 1.00 48.34 115 PRO A C 1
ATOM 825 O O . PRO A 1 115 ? 13.859 -11.486 -20.471 1.00 48.34 115 PRO A O 1
ATOM 828 N N . VAL A 1 116 ? 11.991 -11.054 -19.311 1.00 55.97 116 VAL A N 1
ATOM 829 C CA . VAL A 1 116 ? 12.562 -10.175 -18.301 1.00 55.97 116 VAL A CA 1
ATOM 830 C C . VAL A 1 116 ? 12.434 -10.980 -17.010 1.00 55.97 116 VAL A C 1
ATOM 832 O O . VAL A 1 116 ? 11.326 -11.122 -16.493 1.00 55.97 116 VAL A O 1
ATOM 835 N N . ASP A 1 117 ? 13.535 -11.587 -16.552 1.00 58.00 117 ASP A N 1
ATOM 836 C CA . ASP A 1 117 ? 13.618 -12.414 -15.330 1.00 58.00 117 ASP A CA 1
ATOM 837 C C . ASP A 1 117 ? 13.537 -11.542 -14.067 1.00 58.00 117 ASP A C 1
ATOM 839 O O . ASP A 1 117 ? 14.442 -11.495 -13.233 1.00 58.00 117 ASP A O 1
ATOM 843 N N . CYS A 1 118 ? 12.458 -10.778 -13.945 1.00 61.66 118 CYS A N 1
ATOM 844 C CA . CYS A 1 118 ? 12.292 -9.784 -12.900 1.00 61.66 118 CYS A CA 1
ATOM 845 C C . CYS A 1 118 ? 11.016 -10.113 -12.147 1.00 61.66 118 CYS A C 1
ATOM 847 O O . CYS A 1 118 ? 9.927 -10.081 -12.728 1.00 61.66 118 CYS A O 1
ATOM 849 N N . ASN A 1 119 ? 11.138 -10.425 -10.854 1.00 66.31 119 ASN A N 1
ATOM 850 C CA . ASN A 1 119 ? 9.956 -10.624 -10.026 1.00 66.31 119 ASN A CA 1
ATOM 851 C C . ASN A 1 119 ? 9.124 -9.337 -10.011 1.00 66.31 119 ASN A C 1
ATOM 853 O O . ASN A 1 119 ? 9.651 -8.230 -10.078 1.00 66.31 119 ASN A O 1
ATOM 857 N N . SER A 1 120 ? 7.809 -9.486 -9.921 1.00 70.31 120 SER A N 1
ATOM 858 C CA . SER A 1 120 ? 6.861 -8.386 -9.740 1.00 70.31 120 SER A CA 1
ATOM 859 C C . SER A 1 120 ? 6.591 -8.157 -8.252 1.00 70.31 120 SER A C 1
ATOM 861 O O . SER A 1 120 ? 6.381 -9.125 -7.517 1.00 70.31 120 SER A O 1
ATOM 863 N N . ALA A 1 121 ? 6.516 -6.898 -7.804 1.00 78.75 121 ALA A N 1
ATOM 864 C CA . ALA A 1 121 ? 5.971 -6.594 -6.478 1.00 78.75 121 ALA A CA 1
ATOM 865 C C . ALA A 1 121 ? 4.465 -6.771 -6.589 1.00 78.75 121 ALA A C 1
ATOM 867 O O . ALA A 1 121 ? 3.837 -6.113 -7.420 1.00 78.75 121 ALA A O 1
ATOM 868 N N . THR A 1 122 ? 3.880 -7.670 -5.798 1.00 83.81 122 THR A N 1
ATOM 869 C CA . THR A 1 122 ? 2.445 -7.968 -5.896 1.00 83.81 122 THR A CA 1
ATOM 870 C C . THR A 1 122 ? 1.786 -8.134 -4.534 1.00 83.81 122 THR A C 1
ATOM 872 O O . THR A 1 122 ? 2.385 -8.632 -3.582 1.00 83.81 122 THR A O 1
ATOM 875 N N . CYS A 1 123 ? 0.515 -7.751 -4.467 1.00 87.69 123 CYS A N 1
ATOM 876 C CA . CYS A 1 123 ? -0.421 -8.171 -3.437 1.00 87.69 123 CYS A CA 1
ATOM 877 C C . CYS A 1 123 ? -1.746 -8.481 -4.133 1.00 87.69 123 CYS A C 1
ATOM 879 O O . CYS A 1 123 ? -2.553 -7.589 -4.393 1.00 87.69 123 CYS A O 1
ATOM 881 N N . LEU A 1 124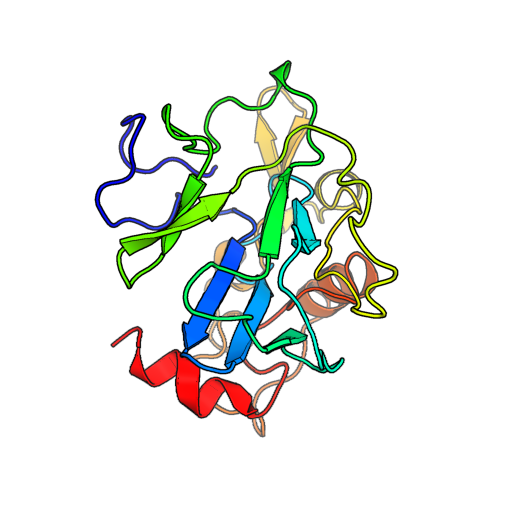 ? -1.902 -9.745 -4.536 1.00 88.00 124 LEU A N 1
ATOM 882 C CA . LEU A 1 124 ? -3.051 -10.209 -5.321 1.00 88.00 124 LEU A CA 1
ATOM 883 C C . LEU A 1 124 ? -4.165 -10.806 -4.458 1.00 88.00 124 LEU A C 1
ATOM 885 O O . LEU A 1 124 ? -5.301 -10.899 -4.918 1.00 88.00 124 LEU A O 1
ATOM 889 N N . SER A 1 125 ? -3.844 -11.203 -3.228 1.00 89.19 125 SER A N 1
ATOM 890 C CA . SER A 1 125 ? -4.812 -11.719 -2.264 1.00 89.19 125 SER A CA 1
ATOM 891 C C . SER A 1 125 ? -5.801 -10.627 -1.860 1.00 89.19 125 SER A C 1
ATOM 893 O O . SER A 1 125 ? -5.401 -9.504 -1.551 1.00 89.19 125 SER A O 1
ATOM 895 N N . ASP A 1 126 ? -7.094 -10.957 -1.820 1.00 88.81 126 ASP A N 1
ATOM 896 C CA . ASP A 1 126 ? -8.111 -10.046 -1.295 1.00 88.81 126 ASP A CA 1
ATOM 897 C C . ASP A 1 126 ? -8.123 -10.087 0.239 1.00 88.81 126 ASP A C 1
ATOM 899 O O . ASP A 1 126 ? -8.806 -10.900 0.871 1.00 88.81 126 ASP A O 1
ATOM 903 N N . LEU A 1 127 ? -7.346 -9.187 0.845 1.00 91.62 127 LEU A N 1
ATOM 904 C CA . LEU A 1 127 ? -7.271 -9.029 2.297 1.00 91.62 127 LEU A CA 1
ATOM 905 C C . LEU A 1 127 ? -8.614 -8.628 2.923 1.00 91.62 127 LEU A C 1
ATOM 907 O O . LEU A 1 127 ? -8.802 -8.860 4.115 1.00 91.62 127 LEU A O 1
ATOM 911 N N . ASN A 1 128 ? -9.573 -8.086 2.160 1.00 92.38 128 ASN A N 1
ATOM 912 C CA . ASN A 1 128 ? -10.894 -7.750 2.698 1.00 92.38 128 ASN A CA 1
ATOM 913 C C . ASN A 1 128 ? -11.676 -9.000 3.122 1.00 92.38 128 ASN A C 1
ATOM 915 O O . ASN A 1 128 ? -12.444 -8.934 4.081 1.00 92.38 128 ASN A O 1
ATOM 919 N N . HIS A 1 129 ? -11.459 -10.140 2.454 1.00 91.44 129 HIS A N 1
ATOM 920 C CA . HIS A 1 129 ? -12.163 -11.391 2.753 1.00 91.44 129 HIS A CA 1
ATOM 921 C C . HIS A 1 129 ? -11.749 -12.004 4.099 1.00 91.44 129 HIS A C 1
ATOM 923 O O . HIS A 1 129 ? -12.568 -12.611 4.784 1.00 91.44 129 HIS A O 1
ATOM 929 N N . HIS A 1 130 ? -10.492 -11.800 4.502 1.00 91.19 130 HIS A N 1
ATOM 930 C CA . HIS A 1 130 ? -9.921 -12.330 5.745 1.00 91.19 130 HIS A CA 1
ATOM 931 C C . HIS A 1 130 ? -9.598 -11.231 6.767 1.00 91.19 130 HIS A C 1
ATOM 933 O O . HIS A 1 130 ? -8.878 -11.477 7.731 1.00 91.19 130 HIS A O 1
ATOM 939 N N . CYS A 1 131 ? -10.107 -10.013 6.564 1.00 96.00 131 CYS A N 1
ATOM 940 C CA . CYS A 1 131 ? -9.804 -8.881 7.430 1.00 96.00 131 CYS A CA 1
ATOM 941 C C . CYS A 1 131 ? -10.371 -9.113 8.848 1.00 96.00 131 CYS A C 1
ATOM 943 O O . CYS A 1 131 ? -11.591 -9.277 8.977 1.00 96.00 131 CYS A O 1
ATOM 945 N N . PRO A 1 132 ? -9.545 -9.094 9.914 1.00 97.38 132 PRO A N 1
ATOM 946 C CA . PRO A 1 132 ? -10.012 -9.198 11.299 1.00 97.38 132 PRO A CA 1
ATOM 947 C C . PRO A 1 132 ? -11.043 -8.119 11.637 1.00 97.38 132 PRO A C 1
ATOM 949 O O . PRO A 1 132 ? -10.933 -6.992 11.154 1.00 97.38 132 PRO A O 1
ATOM 952 N N . HIS A 1 133 ? -12.041 -8.444 12.463 1.00 97.06 133 HIS A N 1
ATOM 953 C CA . HIS A 1 133 ? -13.205 -7.581 12.714 1.00 97.06 133 HIS A CA 1
ATOM 954 C C . HIS A 1 133 ? -12.815 -6.164 13.169 1.00 97.06 133 HIS A C 1
ATOM 956 O O . HIS A 1 133 ? -13.344 -5.173 12.674 1.00 97.06 133 HIS A O 1
ATOM 962 N N . GLU A 1 134 ? -11.835 -6.070 14.058 1.00 97.19 134 GLU A N 1
ATOM 963 C CA . GLU A 1 134 ? -11.258 -4.847 14.608 1.00 97.19 134 GLU A CA 1
ATOM 964 C C . GLU A 1 134 ? -10.522 -3.973 13.576 1.00 97.19 134 GLU A C 1
ATOM 966 O O . GLU A 1 134 ? -10.319 -2.781 13.810 1.00 97.19 134 GLU A O 1
ATOM 971 N N . LEU A 1 135 ? -10.169 -4.530 12.414 1.00 97.69 135 LEU A N 1
ATOM 972 C CA . LEU A 1 135 ? -9.507 -3.822 11.316 1.00 97.69 135 LEU A CA 1
ATOM 973 C C . LEU A 1 135 ? -10.456 -3.481 10.156 1.00 97.69 135 LEU A C 1
ATOM 975 O O . LEU A 1 135 ? -10.079 -2.731 9.252 1.00 97.69 135 LEU A O 1
ATOM 979 N N . GLN A 1 136 ? -11.684 -4.004 10.151 1.00 97.38 136 GLN A N 1
ATOM 980 C CA . GLN A 1 136 ? -12.600 -3.858 9.021 1.00 97.38 136 GLN A CA 1
ATOM 981 C C . GLN A 1 136 ? -13.093 -2.419 8.844 1.00 97.38 136 GLN A C 1
ATOM 983 O O . GLN A 1 136 ? -13.584 -1.773 9.769 1.00 97.38 136 GLN A O 1
ATOM 988 N N . VAL A 1 137 ? -13.080 -1.950 7.597 1.00 94.75 137 VAL A N 1
ATOM 989 C CA . VAL A 1 137 ? -13.896 -0.817 7.153 1.00 94.75 137 VAL A CA 1
ATOM 990 C C . VAL A 1 137 ? -15.083 -1.371 6.385 1.00 94.75 137 VAL A C 1
ATOM 992 O O . VAL A 1 137 ? -14.914 -2.020 5.351 1.00 94.75 137 VAL A O 1
ATOM 995 N N . ARG A 1 138 ? -16.296 -1.113 6.881 1.00 94.00 138 ARG A N 1
ATOM 996 C CA . ARG A 1 138 ? -17.528 -1.645 6.292 1.00 94.00 138 ARG A CA 1
ATOM 997 C C . ARG A 1 138 ? -18.349 -0.560 5.602 1.00 94.00 138 ARG A C 1
ATOM 999 O O . ARG A 1 138 ? -18.472 0.551 6.111 1.00 94.00 138 ARG A O 1
ATOM 1006 N N . ARG A 1 139 ? -18.952 -0.896 4.461 1.00 91.88 139 ARG A N 1
ATOM 1007 C CA . ARG A 1 139 ? -19.996 -0.106 3.785 1.00 91.88 139 ARG A CA 1
ATOM 1008 C C . ARG A 1 139 ? -21.098 -1.046 3.315 1.00 91.88 139 ARG A C 1
ATOM 1010 O O . ARG A 1 139 ? -20.805 -2.086 2.739 1.00 91.88 139 ARG A O 1
ATOM 1017 N N . ASN A 1 140 ? -22.359 -0.698 3.575 1.00 92.12 140 ASN A N 1
ATOM 1018 C CA . ASN A 1 140 ? -23.528 -1.511 3.203 1.00 92.12 140 ASN A CA 1
ATOM 1019 C C . ASN A 1 140 ? -23.395 -2.989 3.617 1.00 92.12 140 ASN A C 1
ATOM 1021 O O . ASN A 1 140 ? -23.655 -3.890 2.827 1.00 92.12 140 ASN A O 1
ATOM 1025 N N . GLY A 1 141 ? -22.897 -3.244 4.830 1.00 90.50 141 GLY A N 1
ATOM 1026 C CA . GLY A 1 141 ? -22.706 -4.601 5.349 1.00 90.50 141 GLY A CA 1
ATOM 1027 C C . GLY A 1 141 ? -21.497 -5.365 4.793 1.00 90.50 141 GLY A C 1
ATOM 1028 O O . GLY A 1 141 ? -21.194 -6.426 5.329 1.00 90.50 141 GLY A O 1
ATOM 1029 N N . HIS A 1 142 ? -20.760 -4.831 3.818 1.00 91.88 142 HIS A N 1
ATOM 1030 C CA . HIS A 1 142 ? -19.591 -5.476 3.210 1.00 91.88 142 HIS A CA 1
ATOM 1031 C C . HIS A 1 142 ? -18.289 -4.855 3.715 1.00 91.88 142 HIS A C 1
ATOM 1033 O O . HIS A 1 142 ? -18.230 -3.645 3.939 1.00 91.88 142 HIS A O 1
ATOM 1039 N N . VAL A 1 143 ? -17.243 -5.667 3.882 1.00 93.50 143 VAL A N 1
ATOM 1040 C CA . VAL A 1 143 ? -15.882 -5.173 4.141 1.00 93.50 143 VAL A CA 1
ATOM 1041 C C . VAL A 1 143 ? -15.329 -4.626 2.829 1.00 93.50 143 VAL A C 1
ATOM 1043 O O . VAL A 1 143 ? -15.226 -5.360 1.852 1.00 93.50 143 VAL A O 1
ATOM 1046 N N . VAL A 1 144 ? -15.021 -3.331 2.796 1.00 90.06 144 VAL A N 1
ATOM 1047 C CA . VAL A 1 144 ? -14.549 -2.632 1.585 1.00 90.06 144 VAL A CA 1
ATOM 1048 C C . VAL A 1 144 ? -13.084 -2.215 1.663 1.00 90.06 144 VAL A C 1
ATOM 1050 O O . VAL A 1 144 ? -12.515 -1.787 0.662 1.00 90.06 144 VAL A O 1
ATOM 1053 N N . ALA A 1 145 ? -12.498 -2.281 2.856 1.00 91.00 145 ALA A N 1
ATOM 1054 C CA . ALA A 1 145 ? -11.084 -2.054 3.095 1.00 91.00 145 ALA A CA 1
ATOM 1055 C C . ALA A 1 145 ? -10.680 -2.665 4.449 1.00 91.00 145 ALA A C 1
ATOM 1057 O O . ALA A 1 145 ? -11.525 -2.859 5.331 1.00 91.00 145 ALA A O 1
ATOM 1058 N N . CYS A 1 146 ? -9.386 -2.906 4.634 1.00 95.69 146 CYS A N 1
ATOM 1059 C CA . CYS A 1 146 ? -8.798 -3.412 5.866 1.00 95.69 146 CYS A CA 1
ATOM 1060 C C . CYS A 1 146 ? -7.746 -2.429 6.391 1.00 95.69 146 CYS A C 1
ATOM 1062 O O . CYS A 1 146 ? -6.781 -2.103 5.698 1.00 95.69 146 CYS A O 1
ATOM 1064 N N . LYS A 1 147 ? -7.926 -1.925 7.613 1.00 95.50 147 LYS A N 1
ATOM 1065 C CA . LYS A 1 147 ? -6.936 -1.072 8.285 1.00 95.50 147 LYS A CA 1
ATOM 1066 C C . LYS A 1 147 ? -5.686 -1.875 8.625 1.00 95.50 147 LYS A C 1
ATOM 1068 O O . LYS A 1 147 ? -5.773 -3.055 8.938 1.00 95.50 147 LYS A O 1
ATOM 1073 N N . SER A 1 148 ? -4.528 -1.223 8.633 1.00 91.00 148 SER A N 1
ATOM 1074 C CA . SER A 1 148 ? -3.368 -1.760 9.346 1.00 91.00 148 SER A CA 1
ATOM 1075 C C . SER A 1 148 ? -3.563 -1.612 10.860 1.00 91.00 148 SER A C 1
ATOM 1077 O O . SER A 1 148 ? -4.381 -0.811 11.320 1.00 91.00 148 SER A O 1
ATOM 1079 N N . ALA A 1 149 ? -2.779 -2.343 11.654 1.00 93.25 149 ALA A N 1
ATOM 1080 C CA . ALA A 1 149 ? -2.835 -2.234 13.112 1.00 93.25 149 ALA A CA 1
ATOM 1081 C C . ALA A 1 149 ? -2.511 -0.815 13.611 1.00 93.25 149 ALA A C 1
ATOM 1083 O O . ALA A 1 149 ? -3.159 -0.323 14.532 1.00 93.25 149 ALA A O 1
ATOM 1084 N N . CYS A 1 150 ? -1.568 -0.115 12.968 1.00 91.44 150 CYS A N 1
ATOM 1085 C CA . CYS A 1 150 ? -1.273 1.276 13.312 1.00 91.44 150 CYS A CA 1
ATOM 1086 C C . CYS A 1 150 ? -2.510 2.168 13.136 1.00 91.44 150 CYS A C 1
ATOM 1088 O O . CYS A 1 150 ? -2.877 2.900 14.050 1.00 91.44 150 CYS A O 1
ATOM 10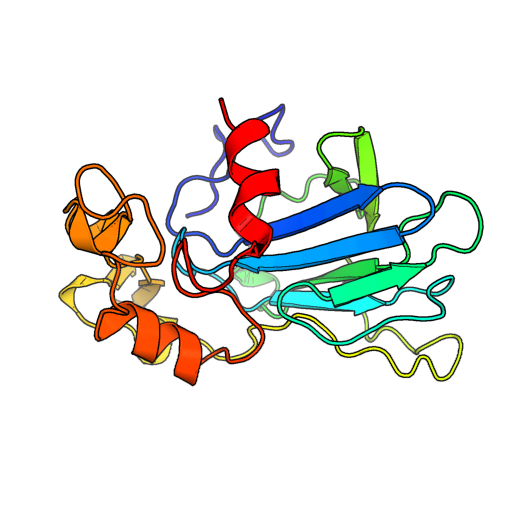90 N N . LEU A 1 151 ? -3.208 2.045 12.002 1.00 91.38 151 LEU A N 1
ATOM 1091 C CA . LEU A 1 151 ? -4.421 2.819 11.721 1.00 91.38 151 LEU A CA 1
ATOM 1092 C C . LEU A 1 151 ? -5.601 2.469 12.636 1.00 91.38 151 LEU A C 1
ATOM 1094 O O . LEU A 1 151 ? -6.501 3.289 12.816 1.00 91.38 151 LEU A O 1
ATOM 1098 N N . ALA A 1 152 ? -5.645 1.246 13.162 1.00 95.81 152 ALA A N 1
ATOM 1099 C CA . ALA A 1 152 ? -6.717 0.803 14.045 1.00 95.81 152 ALA A CA 1
ATOM 1100 C C . ALA A 1 152 ? -6.484 1.196 15.510 1.00 95.81 152 ALA A C 1
ATOM 1102 O O . ALA A 1 152 ? -7.430 1.605 16.179 1.00 95.81 152 ALA A O 1
ATOM 1103 N N . PHE A 1 153 ? -5.246 1.092 16.000 1.00 95.12 153 PHE A N 1
ATOM 1104 C CA . PHE A 1 153 ? -4.949 1.199 17.434 1.00 95.12 153 PHE A CA 1
ATOM 1105 C C . PHE A 1 153 ? -4.109 2.417 17.816 1.00 95.12 153 PHE A C 1
ATOM 1107 O O . PHE A 1 153 ? -4.093 2.787 18.990 1.00 95.12 153 PHE A O 1
ATOM 1114 N N . ASN A 1 154 ? -3.406 3.024 16.854 1.00 92.44 154 ASN A N 1
ATOM 1115 C CA . ASN A 1 154 ? -2.519 4.172 17.052 1.00 92.44 154 ASN A CA 1
ATOM 1116 C C . ASN A 1 154 ? -1.508 3.986 18.204 1.00 92.44 154 ASN A C 1
ATOM 1118 O O . ASN A 1 154 ? -1.209 4.929 18.935 1.00 92.44 154 ASN A O 1
ATOM 1122 N N . GLN A 1 155 ? -1.010 2.759 18.396 1.00 90.81 155 GLN A N 1
ATOM 1123 C CA . GLN A 1 155 ? -0.019 2.464 19.434 1.00 90.81 155 GLN A CA 1
ATOM 1124 C C . GLN A 1 155 ? 1.404 2.454 18.864 1.00 90.81 155 GLN A C 1
ATOM 1126 O O . GLN A 1 155 ? 1.592 1.996 17.727 1.00 90.81 155 GLN A O 1
ATOM 1131 N N . PRO A 1 156 ? 2.415 2.908 19.630 1.00 88.44 156 PRO A N 1
ATOM 1132 C CA . PRO A 1 156 ? 3.803 2.973 19.175 1.00 88.44 156 PRO A CA 1
ATOM 1133 C C . PRO A 1 156 ? 4.351 1.651 18.625 1.00 88.44 156 PRO A C 1
ATOM 1135 O O . PRO A 1 156 ? 5.061 1.652 17.619 1.00 88.44 156 PRO A O 1
ATOM 1138 N N . GLU A 1 157 ? 3.971 0.524 19.224 1.00 86.25 157 GLU A N 1
ATOM 1139 C CA . GLU A 1 157 ? 4.369 -0.821 18.809 1.00 86.25 157 GLU A CA 1
ATOM 1140 C C . GLU A 1 157 ? 3.763 -1.258 17.470 1.00 86.25 157 GLU A C 1
ATOM 1142 O O . GLU A 1 157 ? 4.357 -2.076 16.778 1.00 86.25 157 GLU A O 1
ATOM 1147 N N . TYR A 1 158 ? 2.613 -0.710 17.064 1.00 88.75 158 TYR A N 1
ATOM 1148 C CA . TYR A 1 158 ? 2.027 -0.976 15.745 1.00 88.75 158 TYR A CA 1
ATOM 1149 C C . TYR A 1 158 ? 2.475 0.049 14.706 1.00 88.75 158 TYR A C 1
ATOM 1151 O O . TYR A 1 158 ? 2.604 -0.273 13.526 1.00 88.75 158 TYR A O 1
ATOM 1159 N N . CYS A 1 159 ? 2.710 1.285 15.142 1.00 86.25 159 CYS A N 1
ATOM 1160 C CA . CYS A 1 159 ? 3.091 2.397 14.283 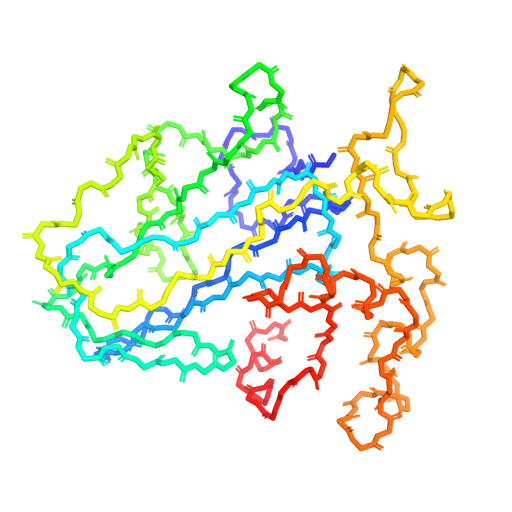1.00 86.25 159 CYS A CA 1
ATOM 1161 C C . CYS A 1 159 ? 4.598 2.543 14.091 1.00 86.25 159 CYS A C 1
ATOM 1163 O O . CYS A 1 159 ? 5.014 3.367 13.282 1.00 86.25 159 CYS A O 1
ATOM 1165 N N . CYS A 1 160 ? 5.405 1.730 14.778 1.00 84.94 160 CYS A N 1
ATOM 1166 C CA . CYS A 1 160 ? 6.859 1.768 14.670 1.00 84.94 160 CYS A CA 1
ATOM 1167 C C . CYS A 1 160 ? 7.430 3.135 15.113 1.00 84.94 160 CYS A C 1
ATOM 1169 O O . CYS A 1 160 ? 8.305 3.694 14.456 1.00 84.94 160 CYS A O 1
ATOM 1171 N N . THR A 1 161 ? 6.904 3.708 16.201 1.00 84.50 161 THR A N 1
ATOM 1172 C CA . THR A 1 161 ? 7.279 5.047 16.699 1.00 84.50 161 THR A CA 1
ATOM 1173 C C . THR A 1 161 ? 7.816 5.005 18.132 1.00 84.50 161 THR A C 1
ATOM 1175 O O . THR A 1 161 ? 7.758 3.980 18.815 1.00 84.50 161 THR A O 1
ATOM 1178 N N . GLY A 1 162 ? 8.381 6.123 18.604 1.00 86.19 162 GLY A N 1
ATOM 1179 C CA . GLY A 1 162 ? 8.912 6.240 19.966 1.00 86.19 162 GLY A CA 1
ATOM 1180 C C . GLY A 1 162 ? 9.985 5.188 20.255 1.00 86.19 162 GLY A C 1
ATOM 1181 O O . GLY A 1 162 ? 10.939 5.057 19.497 1.00 86.19 162 GLY A O 1
ATOM 1182 N N . ALA A 1 163 ? 9.808 4.403 21.321 1.00 86.06 163 ALA A N 1
ATOM 1183 C CA . ALA A 1 163 ? 10.735 3.328 21.689 1.00 86.06 163 ALA A CA 1
ATOM 1184 C C . ALA A 1 163 ? 10.831 2.195 20.645 1.00 86.06 163 ALA A C 1
ATOM 1186 O O . ALA A 1 163 ? 11.790 1.427 20.672 1.00 86.06 163 ALA A O 1
ATOM 1187 N N . TYR A 1 164 ? 9.875 2.103 19.715 1.00 83.06 164 TYR A N 1
ATOM 1188 C CA . TYR A 1 164 ? 9.802 1.089 18.657 1.00 83.06 164 TYR A CA 1
ATOM 1189 C C . TYR A 1 164 ? 10.256 1.620 17.290 1.00 83.06 164 TYR A C 1
ATOM 1191 O O . TYR A 1 164 ? 10.035 0.969 16.273 1.00 83.06 164 TYR A O 1
ATOM 1199 N N . ASN A 1 165 ? 10.883 2.802 17.245 1.00 78.94 165 ASN A N 1
ATOM 1200 C CA . ASN A 1 165 ? 11.336 3.466 16.018 1.00 78.94 165 ASN A CA 1
ATOM 1201 C C . ASN A 1 165 ? 12.652 2.910 15.435 1.00 78.94 165 ASN A C 1
ATOM 1203 O O . ASN A 1 165 ? 13.355 3.600 14.693 1.00 78.94 165 ASN A O 1
ATOM 1207 N N . ASN A 1 166 ? 13.036 1.690 15.801 1.00 74.81 166 ASN A N 1
ATOM 1208 C CA . ASN A 1 166 ? 14.228 1.062 15.262 1.00 74.81 166 ASN A CA 1
ATOM 1209 C C . ASN A 1 166 ? 14.031 -0.454 15.101 1.00 74.81 166 ASN A C 1
ATOM 1211 O O . ASN A 1 166 ? 13.293 -1.068 15.874 1.00 74.81 166 ASN A O 1
ATOM 1215 N N . PRO A 1 167 ? 14.731 -1.086 14.139 1.00 73.06 167 PRO A N 1
ATOM 1216 C CA . PRO A 1 167 ? 14.562 -2.511 13.859 1.00 73.06 167 PRO A CA 1
ATOM 1217 C C . PRO A 1 167 ? 14.913 -3.442 15.026 1.00 73.06 167 PRO A C 1
ATOM 1219 O O . PRO A 1 167 ? 14.481 -4.587 15.030 1.00 73.06 167 PRO A O 1
ATOM 1222 N N . LYS A 1 168 ? 15.715 -2.987 16.002 1.00 78.75 168 LYS A N 1
ATOM 1223 C CA . LYS A 1 168 ? 16.127 -3.822 17.143 1.00 78.75 168 LYS A CA 1
ATOM 1224 C C . LYS A 1 168 ? 15.054 -3.902 18.223 1.00 78.75 168 LYS A C 1
ATOM 1226 O O . LYS A 1 168 ? 14.998 -4.896 18.937 1.00 78.75 168 LYS A O 1
ATOM 1231 N N . THR A 1 169 ? 14.247 -2.856 18.376 1.00 75.31 169 THR A N 1
ATOM 1232 C CA . THR A 1 169 ? 13.191 -2.790 19.394 1.00 75.31 169 THR A CA 1
ATOM 1233 C C . THR A 1 169 ? 11.804 -3.073 18.829 1.00 75.31 169 THR A C 1
ATOM 1235 O O . THR A 1 169 ? 10.877 -3.323 19.594 1.00 75.31 169 THR A O 1
ATOM 1238 N N . PHE A 1 170 ? 11.645 -3.064 17.505 1.00 77.44 170 PHE A N 1
ATOM 1239 C CA . PHE A 1 170 ? 10.398 -3.415 16.840 1.00 77.44 170 PHE A CA 1
ATOM 1240 C C . PHE A 1 170 ? 10.256 -4.933 16.642 1.00 77.44 170 PHE A C 1
ATOM 1242 O O . PHE A 1 170 ? 11.211 -5.619 16.289 1.00 77.44 170 PHE A O 1
ATOM 1249 N N . SER A 1 171 ? 9.044 -5.468 16.817 1.00 82.75 171 SER A N 1
ATOM 1250 C CA . SER A 1 171 ? 8.717 -6.868 16.513 1.00 82.75 171 SER A CA 1
ATOM 1251 C C . SER A 1 171 ? 7.409 -6.969 15.720 1.00 82.75 171 SER A C 1
ATOM 1253 O O . SER A 1 171 ? 6.454 -6.265 16.049 1.00 82.75 171 SER A O 1
ATOM 1255 N N . PRO A 1 172 ? 7.312 -7.854 14.706 1.00 84.31 172 PRO A N 1
ATOM 1256 C CA . PRO A 1 172 ? 6.089 -8.011 13.923 1.00 84.31 172 PRO A CA 1
ATOM 1257 C C . PRO A 1 172 ? 4.890 -8.449 14.777 1.00 84.31 172 PRO A C 1
ATOM 1259 O O . PRO A 1 172 ? 4.887 -9.520 15.400 1.00 84.31 172 PRO A O 1
ATOM 1262 N N . SER A 1 173 ? 3.820 -7.659 14.729 1.00 90.06 173 SER A N 1
ATOM 1263 C CA . SER A 1 173 ? 2.526 -8.021 15.314 1.00 90.06 173 SER A CA 1
ATOM 1264 C C . SER A 1 173 ? 1.886 -9.230 14.613 1.00 90.06 173 SER A C 1
ATOM 1266 O O . SER A 1 173 ? 2.284 -9.621 13.513 1.00 90.06 173 SER A O 1
ATOM 1268 N N . ASN A 1 174 ? 0.861 -9.820 15.232 1.00 93.88 174 ASN A N 1
ATOM 1269 C CA . ASN A 1 174 ? -0.003 -10.814 14.583 1.00 93.88 174 ASN A CA 1
ATOM 1270 C C . ASN A 1 174 ? -0.681 -10.241 13.324 1.00 93.88 174 ASN A C 1
ATOM 1272 O O . ASN A 1 174 ? -0.795 -10.941 12.323 1.00 93.88 174 ASN A O 1
ATOM 1276 N N . TYR A 1 175 ? -1.070 -8.962 13.349 1.00 94.31 175 TYR A N 1
ATOM 1277 C CA . TYR A 1 175 ? -1.709 -8.292 12.215 1.00 94.31 175 TYR A CA 1
ATOM 1278 C C . TYR A 1 175 ? -0.764 -8.100 11.030 1.00 94.31 175 TYR A C 1
ATOM 1280 O O . TYR A 1 175 ? -1.112 -8.427 9.899 1.00 94.31 175 TYR A O 1
ATOM 1288 N N . SER A 1 176 ? 0.452 -7.608 11.279 1.00 90.12 176 SER A N 1
ATOM 1289 C CA . SER A 1 176 ? 1.437 -7.417 10.211 1.00 90.12 176 SER A CA 1
ATOM 1290 C C . SER A 1 176 ? 1.881 -8.757 9.621 1.00 90.12 176 SER A C 1
ATOM 1292 O O . SER A 1 176 ? 2.008 -8.871 8.408 1.00 90.12 176 SER A O 1
ATOM 1294 N N . ARG A 1 177 ? 2.011 -9.810 10.443 1.00 92.25 177 ARG A N 1
ATOM 1295 C CA . ARG A 1 177 ? 2.246 -11.176 9.944 1.00 92.25 177 ARG A CA 1
ATOM 1296 C C . ARG A 1 177 ? 1.112 -11.675 9.050 1.00 92.25 177 ARG A C 1
ATOM 1298 O O . ARG A 1 177 ? 1.392 -12.121 7.951 1.00 92.25 177 ARG A O 1
ATOM 1305 N N . MET A 1 178 ? -0.149 -11.492 9.440 1.00 93.94 178 MET A N 1
ATOM 1306 C CA . MET A 1 178 ? -1.297 -11.871 8.601 1.00 93.94 178 MET A CA 1
ATOM 1307 C C . MET A 1 178 ? -1.294 -11.162 7.233 1.00 93.94 178 MET A C 1
ATOM 1309 O O . MET A 1 178 ? -1.575 -11.781 6.202 1.00 93.94 178 MET A O 1
ATOM 1313 N N . PHE A 1 179 ? -0.924 -9.878 7.202 1.00 92.94 179 PHE A N 1
ATOM 1314 C CA . PHE A 1 179 ? -0.758 -9.132 5.952 1.00 92.94 179 PHE A CA 1
ATOM 1315 C C . PHE A 1 179 ? 0.402 -9.683 5.117 1.00 92.94 179 PHE A C 1
ATOM 1317 O O . PHE A 1 179 ? 0.249 -9.858 3.907 1.00 92.94 179 PHE A O 1
ATOM 1324 N N . LYS A 1 180 ? 1.533 -10.006 5.756 1.00 90.44 180 LYS A N 1
ATOM 1325 C CA . LYS A 1 180 ? 2.699 -10.588 5.087 1.00 90.44 180 LYS A CA 1
ATOM 1326 C C . LYS A 1 180 ? 2.414 -11.973 4.515 1.00 90.44 180 LYS A C 1
ATOM 1328 O O . LYS A 1 180 ? 2.772 -12.234 3.374 1.00 90.44 180 LYS A O 1
ATOM 1333 N N . ASP A 1 181 ? 1.730 -12.824 5.268 1.00 92.25 181 ASP A N 1
ATOM 1334 C CA . ASP A 1 181 ? 1.362 -14.175 4.845 1.00 92.25 181 ASP A CA 1
ATOM 1335 C C . ASP A 1 181 ? 0.420 -14.130 3.634 1.00 92.25 181 ASP A C 1
ATOM 1337 O O . ASP A 1 181 ? 0.547 -14.921 2.701 1.00 92.25 181 ASP A O 1
ATOM 1341 N N . SER A 1 182 ? -0.491 -13.151 3.609 1.00 92.44 182 SER A N 1
ATOM 1342 C CA . SER A 1 182 ? -1.410 -12.942 2.486 1.00 92.44 182 SER A CA 1
ATOM 1343 C C . SER A 1 182 ? -0.717 -12.344 1.259 1.00 92.44 182 SER A C 1
ATOM 1345 O O . SER A 1 182 ? -1.091 -12.662 0.130 1.00 92.44 182 SER A O 1
ATOM 1347 N N . CYS A 1 183 ? 0.276 -11.474 1.461 1.00 90.00 183 CYS A N 1
ATOM 1348 C CA . CYS A 1 183 ? 1.023 -10.807 0.397 1.00 90.00 183 CYS A CA 1
ATOM 1349 C C . CYS A 1 183 ? 2.541 -10.845 0.669 1.00 90.00 183 CYS A C 1
ATOM 1351 O O . CYS A 1 183 ? 3.124 -9.826 1.048 1.00 90.00 183 CYS A O 1
ATOM 1353 N N . PRO A 1 184 ? 3.218 -11.986 0.419 1.00 88.19 184 PRO A N 1
ATOM 1354 C CA . PRO A 1 184 ? 4.634 -12.164 0.767 1.00 88.19 184 PRO A CA 1
ATOM 1355 C C . PRO A 1 184 ? 5.594 -11.232 0.021 1.00 88.19 184 PRO A C 1
ATOM 1357 O O . PRO A 1 184 ? 6.698 -10.974 0.494 1.00 88.19 184 PRO A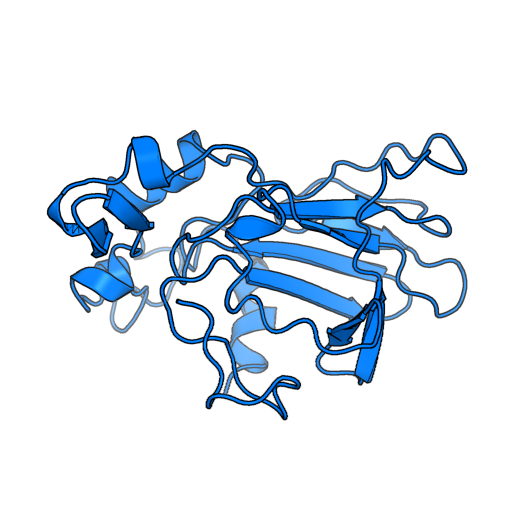 O 1
ATOM 1360 N N . ALA A 1 185 ? 5.176 -10.709 -1.135 1.00 82.50 185 ALA A N 1
ATOM 1361 C CA . ALA A 1 185 ? 5.935 -9.748 -1.936 1.00 82.50 185 ALA A CA 1
ATOM 1362 C C . ALA A 1 185 ? 5.645 -8.275 -1.575 1.00 82.50 185 ALA A C 1
ATOM 1364 O O . ALA A 1 185 ? 6.184 -7.380 -2.223 1.00 82.50 185 ALA A O 1
ATOM 1365 N N . ALA A 1 186 ? 4.798 -8.015 -0.571 1.00 82.62 186 ALA A N 1
ATOM 1366 C CA . ALA A 1 186 ? 4.491 -6.681 -0.064 1.00 82.62 186 ALA A CA 1
ATOM 1367 C C . ALA A 1 186 ? 5.090 -6.460 1.333 1.00 82.62 186 ALA A C 1
ATOM 1369 O O . ALA A 1 186 ? 5.301 -7.408 2.094 1.00 82.62 186 ALA A O 1
ATOM 1370 N N . TYR A 1 187 ? 5.322 -5.194 1.672 1.00 81.81 187 TYR A N 1
ATOM 1371 C CA . TYR A 1 187 ? 5.647 -4.737 3.015 1.00 81.81 187 TYR A CA 1
ATOM 1372 C C . TYR A 1 187 ? 4.402 -4.706 3.886 1.00 81.81 187 TYR A C 1
ATOM 1374 O O . TYR A 1 187 ? 3.362 -4.181 3.491 1.00 81.81 187 TYR A O 1
ATOM 1382 N N . SER A 1 188 ? 4.528 -5.207 5.105 1.00 81.94 188 SER A N 1
ATOM 1383 C CA . SER A 1 188 ? 3.428 -5.306 6.064 1.00 81.94 188 SER A CA 1
ATOM 1384 C C . SER A 1 188 ? 3.610 -4.418 7.300 1.00 81.94 188 SER A C 1
ATOM 1386 O O . SER A 1 188 ? 2.639 -4.135 8.003 1.00 81.94 188 SER A O 1
ATOM 1388 N N . TYR A 1 189 ? 4.833 -3.943 7.561 1.00 72.00 189 TYR A N 1
ATOM 1389 C CA . TYR A 1 189 ? 5.165 -3.012 8.645 1.00 72.00 189 TYR A CA 1
ATOM 1390 C C . TYR A 1 189 ? 6.416 -2.174 8.320 1.00 72.00 189 TYR A C 1
ATOM 1392 O O . TYR A 1 189 ? 7.074 -2.372 7.300 1.00 72.00 189 TYR A O 1
ATOM 1400 N N . ALA A 1 190 ? 6.742 -1.189 9.168 1.00 66.12 190 ALA A N 1
ATOM 1401 C CA . ALA A 1 190 ? 7.708 -0.153 8.807 1.00 66.12 190 ALA A CA 1
ATOM 1402 C C . ALA A 1 190 ? 9.179 -0.603 8.813 1.00 66.12 190 ALA A C 1
ATOM 1404 O O . ALA A 1 190 ? 9.944 -0.060 8.035 1.00 66.12 190 ALA A O 1
ATOM 1405 N N . TYR A 1 191 ? 9.597 -1.556 9.645 1.00 63.84 191 TYR A N 1
ATOM 1406 C CA . TYR A 1 191 ? 11.008 -1.967 9.762 1.00 63.84 191 TYR A CA 1
ATOM 1407 C C . TYR A 1 191 ? 11.278 -3.371 9.229 1.00 63.84 191 TYR A C 1
ATOM 1409 O O . TYR A 1 191 ? 12.132 -4.080 9.751 1.00 63.84 191 TYR A O 1
ATOM 1417 N N . GLU A 1 192 ? 10.533 -3.791 8.210 1.00 60.81 192 GLU A N 1
ATOM 1418 C CA . GLU A 1 192 ? 10.698 -5.122 7.624 1.00 60.81 192 GLU A CA 1
ATOM 1419 C C . GLU A 1 192 ? 12.089 -5.316 6.998 1.00 60.81 192 GLU A C 1
ATOM 1421 O O . GLU A 1 192 ? 12.542 -6.448 6.914 1.00 60.81 192 GLU A O 1
ATOM 1426 N N . ASP A 1 193 ? 12.813 -4.224 6.694 1.00 60.06 193 ASP A N 1
ATOM 1427 C CA . ASP A 1 193 ? 14.224 -4.269 6.301 1.00 60.06 193 ASP A CA 1
ATOM 1428 C C . ASP A 1 193 ? 15.047 -3.014 6.651 1.00 60.06 193 ASP A C 1
ATOM 1430 O O . ASP A 1 193 ? 14.538 -1.895 6.780 1.00 60.06 193 ASP A O 1
ATOM 1434 N N . SER A 1 194 ? 16.371 -3.207 6.727 1.00 49.16 194 SER A N 1
ATOM 1435 C CA . SER A 1 194 ? 17.417 -2.214 7.047 1.00 49.16 194 SER A CA 1
ATOM 1436 C C . SER A 1 194 ? 17.457 -0.995 6.113 1.00 49.16 194 SER A C 1
ATOM 1438 O O . SER A 1 194 ? 18.025 0.040 6.457 1.00 49.16 194 SER A O 1
ATOM 1440 N N . PHE A 1 195 ? 16.865 -1.099 4.921 1.00 49.50 195 PHE A N 1
ATOM 1441 C CA . PHE A 1 195 ? 16.918 -0.065 3.880 1.00 49.50 195 PHE A CA 1
ATOM 1442 C C . PHE A 1 195 ? 15.976 1.127 4.126 1.00 49.50 195 PHE A C 1
ATOM 1444 O O . PHE A 1 195 ? 16.037 2.125 3.408 1.00 49.50 195 PHE A O 1
ATOM 1451 N N . LYS A 1 196 ? 15.154 1.082 5.182 1.00 49.16 196 LYS A N 1
ATOM 1452 C CA . LYS A 1 196 ? 14.336 2.225 5.623 1.00 49.16 196 LYS A CA 1
ATOM 1453 C C . LYS A 1 196 ? 15.129 3.432 6.125 1.00 49.16 196 LYS A C 1
ATOM 1455 O O . LYS A 1 196 ? 14.520 4.487 6.283 1.00 49.16 196 LYS A O 1
ATOM 1460 N N . HIS A 1 197 ? 16.450 3.331 6.306 1.00 44.34 197 HIS A N 1
ATOM 1461 C CA . HIS A 1 197 ? 17.279 4.522 6.539 1.00 44.34 197 HIS A CA 1
ATOM 1462 C C . HIS A 1 197 ? 17.143 5.546 5.398 1.00 44.34 197 HIS A C 1
ATOM 1464 O O . HIS A 1 197 ? 17.116 6.737 5.665 1.00 44.34 197 HIS A O 1
ATOM 1470 N N . PHE A 1 198 ? 16.942 5.098 4.153 1.00 42.72 198 PHE A N 1
ATOM 1471 C CA . PHE A 1 198 ? 16.820 5.997 2.998 1.00 42.72 198 PHE A CA 1
ATOM 1472 C C . PHE A 1 198 ? 15.410 6.591 2.808 1.00 42.72 198 PHE A C 1
ATOM 1474 O O . PHE A 1 198 ? 15.253 7.640 2.193 1.00 42.72 198 PHE A O 1
ATOM 1481 N N . TYR A 1 199 ? 14.365 5.933 3.326 1.00 44.81 199 TYR A N 1
ATOM 1482 C CA . TYR A 1 199 ? 12.968 6.340 3.104 1.00 44.81 199 TYR A CA 1
ATOM 1483 C C . TYR A 1 199 ? 12.420 7.285 4.182 1.00 44.81 199 TYR A C 1
ATOM 1485 O O . TYR A 1 199 ? 11.510 8.059 3.896 1.00 44.81 199 TYR A O 1
ATOM 1493 N N . LEU A 1 200 ? 12.958 7.250 5.407 1.00 42.19 200 LEU A N 1
ATOM 1494 C CA . LEU A 1 200 ? 12.541 8.172 6.472 1.00 42.19 200 LEU A CA 1
ATOM 1495 C C . LEU A 1 200 ? 13.077 9.599 6.270 1.00 42.19 200 LEU A C 1
ATOM 1497 O O . LEU A 1 200 ? 12.389 10.537 6.653 1.00 42.19 200 LEU A O 1
ATOM 1501 N N . GLU A 1 201 ? 14.220 9.779 5.599 1.00 32.56 201 GLU A N 1
ATOM 1502 C CA . GLU A 1 201 ? 14.759 11.114 5.275 1.00 32.56 201 GLU A CA 1
ATOM 1503 C C . GLU A 1 201 ? 13.952 11.865 4.198 1.00 32.56 201 GLU A C 1
ATOM 1505 O O . GLU A 1 201 ? 14.080 13.076 4.068 1.00 32.56 201 GLU A O 1
ATOM 1510 N N . LEU A 1 202 ? 13.089 11.183 3.434 1.00 33.56 202 LEU A N 1
ATOM 1511 C CA . LEU A 1 202 ? 12.298 11.798 2.353 1.00 33.56 202 LEU A CA 1
ATOM 1512 C C . LEU A 1 202 ? 10.860 12.168 2.766 1.00 33.56 202 LEU A C 1
ATOM 1514 O O . LEU A 1 202 ? 10.104 12.720 1.957 1.00 33.56 202 LEU A O 1
ATOM 1518 N N . ILE A 1 203 ? 10.455 11.848 4.000 1.00 29.97 203 ILE A N 1
ATOM 1519 C CA . ILE A 1 203 ? 9.108 12.123 4.539 1.00 29.97 203 ILE A CA 1
ATOM 1520 C C . ILE A 1 203 ? 9.155 13.125 5.717 1.00 29.97 203 ILE A C 1
ATOM 1522 O O . ILE A 1 203 ? 8.108 13.487 6.248 1.00 29.97 203 ILE A O 1
ATOM 1526 N N . THR A 1 204 ? 10.335 13.640 6.079 1.00 26.45 204 THR A N 1
ATOM 1527 C CA . THR A 1 204 ? 10.490 14.818 6.957 1.00 26.45 204 THR A CA 1
ATOM 1528 C C . THR A 1 204 ? 10.713 16.089 6.161 1.00 26.45 204 THR A C 1
ATOM 1530 O O . THR A 1 204 ? 11.557 16.040 5.240 1.00 26.45 204 THR A O 1
#

Foldseek 3Di:
DQDQPPDLDNPDDGGQDPDKDWDWDCDPQKIWIAIACLRFYQFWKKKAFQPQWAPWDDDLTIMTGGNPQADRIAIETPDDPVLPPRPSDPDAQFDQHPVRHTHGYDPDPRPHPDPHVTDMHTQHFDCQVVAPPLQFDDDPRGGRIGGQPCRRPVDCQRQCDDQSVAPVRHDDDPRLVVSCVNRVSHHSGQPPDPVSVVVVVVVD

InterPro domains:
  IPR001938 Thaumatin family [PF00314] (2-198)
  IPR001938 Thaumatin family [PIRSF002703] (2-197)
  IPR001938 Thaumatin family [PS51367] (1-198)
  IPR001938 Thaumatin family [PTHR31048] (82-197)
  IPR001938 Thaumatin family [SM00205] (30-197)
  IPR037176 Osmotin/thaumatin-like superfamily [G3DSA:2.60.110.10] (1-201)
  IPR037176 Osmotin/thaumatin-like superfamily [SSF49870] (2-58)
  IPR037176 Osmotin/thaumatin-like superfamily [SSF49870] (77-198)

Organism: NCBI:txid165716

pLDDT: mean 70.31, std 18.65, range [26.45, 97.69]

Secondary structure (DSSP, 8-state):
---SSS-SS-SSPPPPSS--EEEEEEETTEEEEEEE-TT-BSS-EEEEE-SSEEEEE-SSSEEEEESSSS-SEEEEE-S-TTS-TT----SSSEEE-TT--EEEB--S----SS----PPPEE-S-TTTT--GGGEEEETTEEEEE--HHHHH--HHHHT-GGGSSTTT----HHHHHHHHH-TTSB-STTSSGGGHHHHTT--